Protein AF-I8I9Z6-F1 (afdb_monomer_lite)

Radius of gyration: 23.69 Å; chains: 1; bounding box: 74×44×79 Å

Foldseek 3Di:
DDDDDDDDDDDDDDPDPDDQQDFPDDPCLVVVLVCLQQVPDKDKDWPVVCVVNVLLNVLQWDWDDWDDDPQKIKTKIDGNLQDQDWDDDPDDCVPDPDRDDTDHRPNFPKMWMWMDRPTMIIIHIDDGHGPDDPLVSLVDQGNSLLVRLQVRVQVPHQLQSSLVVCVVVVSNRPDDSVSSVVSNVVSCVVPHHGDPVRPPDPDDPDPPDDD

Secondary structure (DSSP, 8-state):
---PPP-PPP-------PPPP-----TTHHHHHHHHHH--S-EEEEHHHHHHHHTTTTTTEEEEEEEE-SS-EEEEEEETT---S----SS-STT-SS--PPPPP-----EEEEEE-SSEEEEEE-SS--SS-GGGGTTS--HHHHHHHHHHHHTT--HHHHHHHHHHTTSSTT--HHHHHHHHHHHHHHHSPPPGGGS-PPS--------

Structure (mmCIF, N/CA/C/O backbone):
data_AF-I8I9Z6-F1
#
_entry.id   AF-I8I9Z6-F1
#
loop_
_atom_site.group_PDB
_atom_site.id
_atom_site.type_symbol
_atom_site.label_atom_id
_atom_site.label_alt_id
_atom_site.label_comp_id
_atom_site.label_asym_id
_atom_site.label_entity_id
_atom_site.label_seq_id
_atom_site.pdbx_PDB_ins_code
_atom_site.Cartn_x
_atom_site.Cartn_y
_atom_site.Cartn_z
_atom_site.occupancy
_atom_site.B_iso_or_equiv
_atom_site.auth_seq_id
_atom_site.auth_comp_id
_atom_site.auth_asym_id
_atom_site.auth_atom_id
_atom_site.pdbx_PDB_model_num
ATOM 1 N N . MET A 1 1 ? 24.201 -24.967 -58.712 1.00 41.34 1 MET A N 1
ATOM 2 C CA . MET A 1 1 ? 24.946 -24.359 -57.590 1.00 41.34 1 MET A CA 1
ATOM 3 C C . MET A 1 1 ? 23.924 -23.705 -56.676 1.00 41.34 1 MET A C 1
ATOM 5 O O . MET A 1 1 ? 23.368 -22.683 -57.047 1.00 41.34 1 MET A O 1
ATOM 9 N N . ALA A 1 2 ? 23.572 -24.373 -55.578 1.00 39.16 2 ALA A N 1
ATOM 10 C CA . ALA A 1 2 ? 22.605 -23.890 -54.597 1.00 39.16 2 ALA A CA 1
ATOM 11 C C . ALA A 1 2 ? 23.385 -23.380 -53.379 1.00 39.16 2 ALA A C 1
ATOM 13 O O . ALA A 1 2 ? 24.151 -24.140 -52.791 1.00 39.16 2 ALA A O 1
ATOM 14 N N . SER A 1 3 ? 23.238 -22.096 -53.057 1.00 41.19 3 SER A N 1
ATOM 15 C CA . SER A 1 3 ? 23.892 -21.458 -51.913 1.00 41.19 3 SER A CA 1
ATOM 16 C C . SER A 1 3 ? 22.995 -21.578 -50.685 1.00 41.19 3 SER A C 1
ATOM 18 O O . SER A 1 3 ? 21.912 -20.996 -50.641 1.00 41.19 3 SER A O 1
ATOM 20 N N . SER A 1 4 ? 23.446 -22.352 -49.701 1.00 43.16 4 SER A N 1
ATOM 21 C CA . SER A 1 4 ? 22.815 -22.486 -48.390 1.00 43.16 4 SER A CA 1
ATOM 22 C C . SER A 1 4 ? 23.045 -21.225 -47.558 1.00 43.16 4 SER A C 1
ATOM 24 O O . SER A 1 4 ? 24.180 -20.791 -47.381 1.00 43.16 4 SER A O 1
ATOM 26 N N . ALA A 1 5 ? 21.962 -20.646 -47.042 1.00 42.56 5 ALA A N 1
ATOM 27 C CA . ALA A 1 5 ? 22.001 -19.598 -46.033 1.00 42.56 5 ALA A CA 1
ATOM 28 C C . ALA A 1 5 ? 22.263 -20.234 -44.659 1.00 42.56 5 ALA A C 1
ATOM 30 O O . ALA A 1 5 ? 21.459 -21.033 -44.176 1.00 42.56 5 ALA A O 1
ATOM 31 N N . GLU A 1 6 ? 23.390 -19.892 -44.037 1.00 40.38 6 GLU A N 1
ATOM 32 C CA . GLU A 1 6 ? 23.704 -20.303 -42.670 1.00 40.38 6 GLU A CA 1
ATOM 33 C C . GLU A 1 6 ? 22.876 -19.486 -41.672 1.00 40.38 6 GLU A C 1
ATOM 35 O O . GLU A 1 6 ? 22.929 -18.258 -41.600 1.00 40.38 6 GLU A O 1
ATOM 40 N N . ASN A 1 7 ? 22.064 -20.217 -40.917 1.00 40.19 7 ASN A N 1
ATOM 41 C CA . ASN A 1 7 ? 21.174 -19.730 -39.881 1.00 40.19 7 ASN A CA 1
ATOM 42 C C . ASN A 1 7 ? 22.011 -19.405 -38.630 1.00 40.19 7 ASN A C 1
ATOM 44 O O . ASN A 1 7 ? 22.611 -20.298 -38.031 1.00 40.19 7 ASN A O 1
ATOM 48 N N . SER A 1 8 ? 22.083 -18.129 -38.245 1.00 40.31 8 SER A N 1
ATOM 49 C CA . SER A 1 8 ? 22.752 -17.705 -37.007 1.00 40.31 8 SER A CA 1
ATOM 50 C C . SER A 1 8 ? 21.978 -18.216 -35.779 1.00 40.31 8 SER A C 1
ATOM 52 O O . SER A 1 8 ? 20.763 -18.008 -35.715 1.00 40.31 8 SER A O 1
ATOM 54 N N . PRO A 1 9 ? 22.621 -18.841 -34.774 1.00 41.72 9 PRO A N 1
ATOM 55 C CA . PRO A 1 9 ? 21.921 -19.294 -33.576 1.00 41.72 9 PRO A CA 1
ATOM 56 C C . PRO A 1 9 ? 21.455 -18.108 -32.722 1.00 41.72 9 PRO A C 1
ATOM 58 O O . PRO A 1 9 ? 22.239 -17.224 -32.377 1.00 41.72 9 PRO A O 1
ATOM 61 N N . SER A 1 10 ? 20.173 -18.115 -32.345 1.00 46.44 10 SER A N 1
ATOM 62 C CA . SER A 1 10 ? 19.623 -17.260 -31.284 1.00 46.44 10 SER A CA 1
ATOM 63 C C . SER A 1 10 ? 20.396 -17.451 -29.971 1.00 46.44 10 SER A C 1
ATOM 65 O O . SER A 1 10 ? 20.666 -18.598 -29.602 1.00 46.44 10 SER A O 1
ATOM 67 N N . PRO A 1 11 ? 20.700 -16.383 -29.209 1.00 46.09 11 PRO A N 1
ATOM 68 C CA . PRO A 1 11 ? 21.268 -16.542 -27.880 1.00 46.09 11 PRO A CA 1
ATOM 69 C C . PRO A 1 11 ? 20.193 -17.117 -26.947 1.00 46.09 11 PRO A C 1
ATOM 71 O O . PRO A 1 11 ? 19.154 -16.499 -26.708 1.00 46.09 11 PRO A O 1
ATOM 74 N N . GLY A 1 12 ? 20.439 -18.333 -26.457 1.00 38.59 12 GLY A N 1
ATOM 75 C CA . GLY A 1 12 ? 19.653 -18.974 -25.405 1.00 38.59 12 GLY A CA 1
ATOM 76 C C . GLY A 1 12 ? 19.692 -18.191 -24.083 1.00 38.59 12 GLY A C 1
ATOM 77 O O . GLY A 1 12 ? 20.440 -17.220 -23.951 1.00 38.59 12 GLY A O 1
ATOM 78 N N . PRO A 1 13 ? 18.881 -18.587 -23.086 1.00 46.34 13 PRO A N 1
ATOM 79 C CA . PRO A 1 13 ? 18.774 -17.866 -21.826 1.00 46.34 13 PRO A CA 1
ATOM 80 C C . PRO A 1 13 ? 20.115 -17.914 -21.086 1.00 46.34 13 PRO A C 1
ATOM 82 O O . PRO A 1 13 ? 20.561 -18.977 -20.658 1.00 46.34 13 PRO A O 1
ATOM 85 N N . GLU A 1 14 ? 20.757 -16.756 -20.939 1.00 45.69 14 GLU A N 1
ATOM 86 C CA . GLU A 1 14 ? 21.970 -16.594 -20.142 1.00 45.69 14 GLU A CA 1
ATOM 87 C C . GLU A 1 14 ? 21.708 -17.045 -18.696 1.00 45.69 14 GLU A C 1
ATOM 89 O O . GLU A 1 14 ? 21.092 -16.345 -17.888 1.00 45.69 14 GLU A O 1
ATOM 94 N N . SER A 1 15 ? 22.199 -18.239 -18.369 1.00 48.34 15 SER A N 1
ATOM 95 C CA . SER A 1 15 ? 22.422 -18.691 -17.001 1.00 48.34 15 SER A CA 1
ATOM 96 C C . SER A 1 15 ? 23.609 -17.913 -16.431 1.00 48.34 15 SER A C 1
ATOM 98 O O . SER A 1 15 ? 24.759 -18.346 -16.484 1.00 48.34 15 SER A O 1
ATOM 100 N N . SER A 1 16 ? 23.351 -16.698 -15.951 1.00 53.00 16 SER A N 1
ATOM 101 C CA . SER A 1 16 ? 24.342 -15.914 -15.220 1.00 53.00 16 SER A CA 1
ATOM 102 C C . SER A 1 16 ? 24.403 -16.417 -13.775 1.00 53.00 16 SER A C 1
ATOM 104 O O . SER A 1 16 ? 23.447 -16.219 -13.023 1.00 53.00 16 SER A O 1
ATOM 106 N N . ASN A 1 17 ? 25.540 -16.997 -13.380 1.00 59.75 17 ASN A N 1
ATOM 107 C CA . ASN A 1 17 ? 25.950 -17.333 -12.003 1.00 59.75 17 ASN A CA 1
ATOM 108 C C . ASN A 1 17 ? 26.079 -16.092 -11.076 1.00 59.75 17 ASN A C 1
ATOM 110 O O . ASN A 1 17 ? 26.869 -16.083 -10.133 1.00 59.75 17 ASN A O 1
ATOM 114 N N . GLU A 1 18 ? 25.349 -15.006 -11.349 1.00 64.62 18 GLU A N 1
ATOM 115 C CA . GLU A 1 18 ? 25.364 -13.816 -10.504 1.00 64.62 18 GLU A CA 1
ATOM 116 C C . GLU A 1 18 ? 24.640 -14.096 -9.177 1.00 64.62 18 GLU A C 1
ATOM 118 O O . GLU A 1 18 ? 23.540 -14.661 -9.191 1.00 64.62 18 GLU A O 1
ATOM 123 N N . PRO A 1 19 ? 25.210 -13.677 -8.030 1.00 74.44 19 PRO A N 1
ATOM 124 C CA . PRO A 1 19 ? 24.575 -13.853 -6.732 1.00 74.44 19 PRO A CA 1
ATOM 125 C C . PRO A 1 19 ? 23.196 -13.189 -6.705 1.00 74.44 19 PRO A C 1
ATOM 127 O O . PRO A 1 19 ? 23.056 -12.002 -7.018 1.00 74.44 19 PRO A O 1
ATOM 130 N N . THR A 1 20 ? 22.173 -13.942 -6.300 1.00 80.81 20 THR A N 1
ATOM 131 C CA . THR A 1 20 ? 20.824 -13.402 -6.106 1.00 80.81 20 THR A CA 1
ATOM 132 C C . THR A 1 20 ? 20.870 -12.263 -5.081 1.00 80.81 20 THR A C 1
ATOM 134 O O . THR A 1 20 ? 21.435 -12.441 -3.998 1.00 80.81 20 THR A O 1
ATOM 137 N N . PRO A 1 21 ? 20.297 -11.082 -5.382 1.00 84.81 21 PRO A N 1
ATOM 138 C CA . PRO A 1 21 ? 20.301 -9.970 -4.444 1.00 84.81 21 PRO A CA 1
ATOM 139 C C . PRO A 1 21 ? 19.511 -10.334 -3.185 1.00 84.81 21 PRO A C 1
ATOM 141 O O . PRO A 1 21 ? 18.329 -10.656 -3.262 1.00 84.81 21 PRO A O 1
ATOM 144 N N . GLN A 1 22 ? 20.144 -10.240 -2.015 1.00 86.62 22 GLN A N 1
ATOM 145 C CA . GLN A 1 22 ? 19.464 -10.484 -0.746 1.00 86.62 22 GLN A CA 1
ATOM 146 C C . GLN A 1 22 ? 18.532 -9.311 -0.411 1.00 86.62 22 GLN A C 1
ATOM 148 O O . GLN A 1 22 ? 18.981 -8.192 -0.135 1.00 86.62 22 GLN A O 1
ATOM 153 N N . LEU A 1 23 ? 17.225 -9.573 -0.435 1.00 89.12 23 LEU A N 1
ATOM 154 C CA . LEU A 1 23 ? 16.189 -8.609 -0.078 1.00 89.12 23 LEU A CA 1
ATOM 155 C C . LEU A 1 23 ? 15.696 -8.879 1.345 1.00 89.12 23 LEU A C 1
ATOM 157 O O . LEU A 1 23 ? 15.215 -9.965 1.652 1.00 89.12 23 LEU A O 1
ATOM 161 N N . ASN A 1 24 ? 15.774 -7.871 2.211 1.00 91.12 24 ASN A N 1
ATOM 162 C CA . ASN A 1 24 ? 15.307 -7.972 3.594 1.00 91.12 24 ASN A CA 1
ATOM 163 C C . ASN A 1 24 ? 13.784 -7.785 3.660 1.00 91.12 24 ASN A C 1
ATOM 165 O O . ASN A 1 24 ? 13.294 -6.702 3.986 1.00 91.12 24 ASN A O 1
ATOM 169 N N . ILE A 1 25 ? 13.046 -8.835 3.305 1.00 90.25 25 ILE A N 1
ATOM 170 C CA . ILE A 1 25 ? 11.580 -8.864 3.312 1.00 90.25 25 ILE A CA 1
ATOM 171 C C . ILE A 1 25 ? 11.110 -9.579 4.588 1.00 90.25 25 ILE A C 1
ATOM 173 O O . ILE A 1 25 ? 11.556 -10.697 4.840 1.00 90.25 25 ILE A O 1
ATOM 177 N N . PRO A 1 26 ? 10.228 -8.974 5.406 1.00 90.50 26 PRO A N 1
ATOM 178 C CA . PRO A 1 26 ? 9.674 -9.648 6.575 1.00 90.50 26 PRO A CA 1
ATOM 179 C C . PRO A 1 26 ? 8.890 -10.905 6.163 1.00 90.50 26 PRO A C 1
ATOM 181 O O . PRO A 1 26 ? 8.085 -10.816 5.235 1.00 90.50 26 PRO A O 1
ATOM 184 N N . PRO A 1 27 ? 9.067 -12.051 6.843 1.00 87.62 27 PRO A N 1
ATOM 185 C CA . PRO A 1 27 ? 8.487 -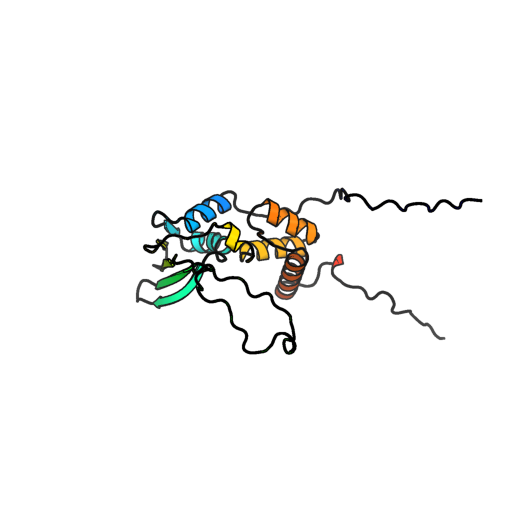13.328 6.414 1.00 87.62 27 PRO A CA 1
ATOM 186 C C . PRO A 1 27 ? 6.951 -13.311 6.386 1.00 87.62 27 PRO A C 1
ATOM 188 O O . PRO A 1 27 ? 6.340 -13.849 5.467 1.00 87.62 27 PRO A O 1
ATOM 191 N N . ASP A 1 28 ? 6.316 -12.612 7.329 1.00 89.88 28 ASP A N 1
ATOM 192 C CA . ASP A 1 28 ? 4.854 -12.571 7.459 1.00 89.88 28 ASP A CA 1
ATOM 193 C C . ASP A 1 28 ? 4.170 -11.519 6.579 1.00 89.88 28 ASP A C 1
ATOM 195 O O . ASP A 1 28 ? 2.955 -11.320 6.663 1.00 89.88 28 ASP A O 1
ATOM 199 N N . ILE A 1 29 ? 4.918 -10.806 5.732 1.00 90.75 29 ILE A N 1
ATOM 200 C CA . ILE A 1 29 ? 4.374 -9.613 5.083 1.00 90.75 29 ILE A CA 1
ATOM 201 C C . ILE A 1 29 ? 3.269 -9.924 4.074 1.00 90.75 29 ILE A C 1
ATOM 203 O O . ILE A 1 29 ? 2.325 -9.147 3.946 1.00 90.75 29 ILE A O 1
ATOM 207 N N . LEU A 1 30 ? 3.350 -11.065 3.385 1.00 91.25 30 LEU A N 1
ATOM 208 C CA . LEU A 1 30 ? 2.315 -11.497 2.443 1.00 91.25 30 LEU A CA 1
ATOM 209 C C . LEU A 1 30 ? 1.025 -11.878 3.176 1.00 91.25 30 LEU A C 1
ATOM 211 O O . LEU A 1 30 ? -0.063 -11.511 2.732 1.00 91.25 30 LEU A O 1
ATOM 215 N N . ARG A 1 31 ? 1.150 -12.531 4.339 1.00 92.12 31 ARG A N 1
ATOM 216 C CA . ARG A 1 31 ? 0.017 -12.862 5.212 1.00 92.12 31 ARG A CA 1
ATOM 217 C C . ARG A 1 31 ? -0.659 -11.593 5.723 1.00 92.12 31 ARG A C 1
ATOM 219 O O . ARG A 1 31 ? -1.857 -11.427 5.523 1.00 92.12 31 ARG A O 1
ATOM 226 N N . LEU A 1 32 ? 0.117 -10.664 6.285 1.00 91.25 32 LEU A N 1
ATOM 227 C CA . LEU A 1 32 ? -0.384 -9.362 6.747 1.00 91.25 32 LEU A CA 1
ATOM 228 C C . LEU A 1 32 ? -1.044 -8.568 5.617 1.00 91.25 32 LEU A C 1
ATOM 230 O O . LEU A 1 32 ? -2.033 -7.866 5.827 1.00 91.25 32 LEU A O 1
ATOM 234 N N . ARG A 1 33 ? -0.508 -8.683 4.401 1.00 92.56 33 ARG A N 1
ATOM 235 C CA . ARG A 1 33 ? -1.051 -8.030 3.215 1.00 92.56 33 ARG A CA 1
ATOM 236 C C . ARG A 1 33 ? -2.419 -8.582 2.825 1.00 92.56 33 ARG A C 1
ATOM 238 O O . ARG A 1 33 ? -3.310 -7.782 2.546 1.00 92.56 33 ARG A O 1
ATOM 245 N N . ALA A 1 34 ? -2.605 -9.900 2.858 1.00 93.00 34 ALA A N 1
ATOM 246 C CA . ALA A 1 34 ? -3.914 -10.523 2.667 1.00 93.00 34 ALA A CA 1
ATOM 247 C C . ALA A 1 34 ? -4.889 -10.157 3.803 1.00 93.00 34 ALA A C 1
ATOM 249 O O . ALA A 1 34 ? -6.032 -9.786 3.543 1.00 93.00 34 ALA A O 1
ATOM 250 N N . GLU A 1 35 ? -4.411 -10.167 5.049 1.00 93.50 35 GLU A N 1
ATOM 251 C CA . GLU A 1 35 ? -5.202 -9.855 6.244 1.00 93.50 35 GLU A CA 1
ATOM 252 C C . GLU A 1 35 ? -5.726 -8.409 6.233 1.00 93.50 35 GLU A C 1
ATOM 254 O O . GLU A 1 35 ? -6.908 -8.179 6.464 1.00 93.50 35 GLU A O 1
ATOM 259 N N . ILE A 1 36 ? -4.892 -7.427 5.872 1.00 93.50 36 ILE A N 1
ATOM 260 C CA . ILE A 1 36 ? -5.292 -6.010 5.762 1.00 93.50 36 ILE A CA 1
ATOM 261 C C . ILE A 1 36 ? -6.111 -5.724 4.494 1.00 93.50 36 ILE A C 1
ATOM 263 O O . ILE A 1 36 ? -6.881 -4.754 4.446 1.00 93.50 36 ILE A O 1
ATOM 267 N N . PHE A 1 37 ? -5.962 -6.542 3.451 1.00 95.62 37 PHE A N 1
ATOM 268 C CA . PHE A 1 37 ? -6.827 -6.461 2.280 1.00 95.62 37 PHE A CA 1
ATOM 269 C C . PHE A 1 37 ? -8.247 -6.920 2.625 1.00 95.62 37 PHE A C 1
ATOM 271 O O . PHE A 1 37 ? -9.190 -6.162 2.405 1.00 95.62 37 PHE A O 1
ATOM 278 N N . ALA A 1 38 ? -8.398 -8.102 3.229 1.00 94.25 38 ALA A N 1
ATOM 279 C CA . ALA A 1 38 ? -9.695 -8.624 3.654 1.00 94.25 38 ALA A CA 1
ATOM 280 C C . ALA A 1 38 ? -10.298 -7.788 4.796 1.00 94.25 38 ALA A C 1
ATOM 282 O O . ALA A 1 38 ? -11.439 -7.339 4.689 1.00 94.25 38 ALA A O 1
ATOM 283 N N . LEU A 1 39 ? -9.513 -7.537 5.847 1.00 94.06 39 LEU A N 1
ATOM 284 C CA . LEU A 1 39 ? -9.838 -6.776 7.057 1.00 94.06 39 LEU A CA 1
ATOM 285 C C . LEU A 1 39 ? -11.230 -7.113 7.616 1.00 94.06 39 LEU A C 1
ATOM 287 O O . LEU A 1 39 ? -12.114 -6.257 7.710 1.00 94.06 39 LEU A O 1
ATOM 291 N N . GLU A 1 40 ? -11.430 -8.390 7.939 1.00 91.75 40 GLU A N 1
ATOM 292 C CA . GLU A 1 40 ? -12.686 -8.912 8.496 1.00 91.75 40 GLU A CA 1
ATOM 293 C C . GLU A 1 40 ? -12.932 -8.423 9.927 1.00 91.75 40 GLU A C 1
ATOM 295 O O . GLU A 1 40 ? -14.071 -8.132 10.295 1.00 91.75 40 GLU A O 1
ATOM 300 N N . SER A 1 41 ? -11.860 -8.261 10.705 1.00 92.75 41 SER A N 1
ATOM 301 C CA . SER A 1 41 ? -11.879 -7.739 12.068 1.00 92.75 41 SER A CA 1
ATOM 302 C C . SER A 1 41 ? -10.983 -6.498 12.208 1.00 92.75 41 SER A C 1
ATOM 304 O O . SER A 1 41 ? -10.057 -6.292 11.417 1.00 92.75 41 SER A O 1
ATOM 306 N N . PRO A 1 42 ? -11.256 -5.612 13.186 1.00 95.12 42 PRO A N 1
ATOM 307 C CA . PRO A 1 42 ? -10.370 -4.495 13.480 1.00 95.12 42 PRO A CA 1
ATOM 308 C C . PRO A 1 42 ? -9.005 -4.979 13.976 1.00 95.12 42 PRO A C 1
ATOM 310 O O . PRO A 1 42 ? -8.930 -5.815 14.872 1.00 95.12 42 PRO A O 1
ATOM 313 N N . ILE A 1 43 ? -7.938 -4.384 13.449 1.00 94.56 43 ILE A N 1
ATOM 314 C CA . ILE A 1 43 ? -6.558 -4.683 13.847 1.00 94.56 43 ILE A CA 1
ATOM 315 C C . ILE A 1 43 ? -6.025 -3.494 14.639 1.00 94.56 43 ILE A C 1
ATOM 317 O O . ILE A 1 43 ? -6.108 -2.360 14.165 1.00 94.56 43 ILE A O 1
ATOM 321 N N . THR A 1 44 ? -5.461 -3.745 15.819 1.00 95.31 44 THR A N 1
ATOM 322 C CA . THR A 1 44 ? -4.772 -2.726 16.621 1.00 95.31 44 THR A CA 1
ATOM 323 C C . THR A 1 44 ? -3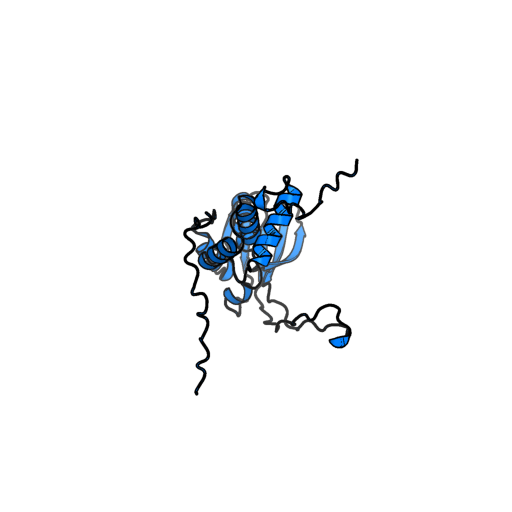.318 -3.126 16.798 1.00 95.31 44 THR A C 1
ATOM 325 O O . THR A 1 44 ? -3.032 -4.203 17.306 1.00 95.31 44 THR A O 1
ATOM 328 N N . VAL A 1 45 ? -2.414 -2.244 16.387 1.00 93.44 45 VAL A N 1
ATOM 329 C CA . VAL A 1 45 ? -0.959 -2.437 16.463 1.00 93.44 45 VAL A CA 1
ATOM 330 C C . VAL A 1 45 ? -0.299 -1.188 17.027 1.00 93.44 45 VAL A C 1
ATOM 332 O O . VAL A 1 45 ? -0.906 -0.116 17.046 1.00 93.44 45 VAL A O 1
ATOM 335 N N . SER A 1 46 ? 0.949 -1.293 17.478 1.00 94.69 46 SER A N 1
ATOM 336 C CA . SER A 1 46 ? 1.715 -0.105 17.879 1.00 94.69 46 SER A CA 1
ATOM 337 C C . SER A 1 46 ? 1.981 0.821 16.682 1.00 94.69 46 SER A C 1
ATOM 339 O O . SER A 1 46 ? 2.023 0.380 15.531 1.00 94.69 46 SER A O 1
ATOM 341 N N . VAL A 1 47 ? 2.212 2.113 16.930 1.00 90.31 47 VAL A N 1
ATOM 342 C CA . VAL A 1 47 ? 2.570 3.075 15.867 1.00 90.31 47 VAL A CA 1
ATOM 343 C C . VAL A 1 47 ? 3.846 2.658 15.126 1.00 90.31 47 VAL A C 1
ATOM 345 O O . VAL A 1 47 ? 3.923 2.784 13.902 1.00 90.31 47 VAL A O 1
ATOM 348 N N . THR A 1 48 ? 4.842 2.133 15.841 1.00 90.06 48 THR A N 1
ATOM 349 C CA . THR A 1 48 ? 6.108 1.677 15.247 1.00 90.06 48 THR A CA 1
ATOM 350 C C . THR A 1 48 ? 5.889 0.501 14.302 1.00 90.06 48 THR A C 1
ATOM 352 O O . THR A 1 48 ? 6.349 0.524 13.160 1.00 90.06 48 THR A O 1
ATOM 355 N N . GLU A 1 49 ? 5.150 -0.509 14.755 1.00 90.56 49 GLU A N 1
ATOM 356 C CA . GLU A 1 49 ? 4.810 -1.680 13.949 1.00 90.56 49 GLU A CA 1
ATOM 357 C C . GLU A 1 49 ? 3.973 -1.294 12.729 1.00 90.56 49 GLU A C 1
ATOM 359 O O . GLU A 1 49 ? 4.291 -1.701 11.610 1.00 90.56 49 GLU A O 1
ATOM 364 N N . PHE A 1 50 ? 2.982 -0.417 12.918 1.00 90.88 50 PHE A N 1
ATOM 365 C CA . PHE A 1 50 ? 2.183 0.121 11.825 1.00 90.88 50 PHE A CA 1
ATOM 366 C C . PHE A 1 50 ? 3.057 0.780 10.760 1.00 90.88 50 PHE A C 1
ATOM 368 O O . PHE A 1 50 ? 2.950 0.431 9.591 1.00 90.88 50 PHE A O 1
ATOM 375 N N . ASN A 1 51 ? 3.950 1.699 11.134 1.00 89.44 51 ASN A N 1
ATOM 376 C CA . ASN A 1 51 ? 4.804 2.395 10.167 1.00 89.44 51 ASN A CA 1
ATOM 377 C C . ASN A 1 51 ? 5.737 1.429 9.416 1.00 89.44 51 ASN A C 1
ATOM 379 O O . ASN A 1 51 ? 5.969 1.596 8.215 1.00 89.44 51 ASN A O 1
ATOM 383 N N . ASN A 1 52 ? 6.227 0.391 10.100 1.00 89.44 52 ASN A N 1
ATOM 384 C CA . ASN A 1 52 ? 7.081 -0.634 9.504 1.00 89.44 52 ASN A CA 1
ATOM 385 C C . ASN A 1 52 ? 6.326 -1.549 8.530 1.00 89.44 52 ASN A C 1
ATOM 387 O O . ASN A 1 52 ? 6.882 -1.909 7.490 1.00 89.44 52 ASN A O 1
ATOM 391 N N . ALA A 1 53 ? 5.078 -1.905 8.837 1.00 90.56 53 ALA A N 1
ATOM 392 C CA . ALA A 1 53 ? 4.245 -2.755 7.991 1.00 90.56 53 ALA A CA 1
ATOM 393 C C . ALA A 1 53 ? 3.585 -1.969 6.845 1.00 90.56 53 ALA A C 1
ATOM 395 O O . ALA A 1 53 ? 3.545 -2.432 5.705 1.00 90.56 53 ALA A O 1
ATOM 396 N N . TRP A 1 54 ? 3.116 -0.746 7.107 1.00 92.06 54 TRP A N 1
ATOM 397 C CA . TRP A 1 54 ? 2.304 0.045 6.178 1.00 92.06 54 TRP A CA 1
ATOM 398 C C . TRP A 1 54 ? 3.015 0.344 4.858 1.00 92.06 54 TRP A C 1
ATOM 400 O O . TRP A 1 54 ? 2.381 0.356 3.804 1.00 92.06 54 TRP A O 1
ATOM 410 N N . LYS A 1 55 ? 4.344 0.499 4.867 1.00 92.88 55 LYS A N 1
ATOM 411 C CA . LYS A 1 55 ? 5.138 0.691 3.640 1.00 92.88 55 LYS A CA 1
ATOM 412 C C . LYS A 1 55 ? 5.056 -0.471 2.643 1.00 92.88 55 LYS A C 1
ATOM 414 O O . LYS A 1 55 ? 5.406 -0.277 1.482 1.00 92.88 55 LYS A O 1
ATOM 419 N N . TYR A 1 56 ? 4.604 -1.651 3.064 1.00 93.06 56 TYR A N 1
ATOM 420 C CA . TYR A 1 56 ? 4.348 -2.805 2.196 1.00 93.06 56 TYR A CA 1
ATOM 421 C C . TYR A 1 56 ? 2.887 -2.895 1.728 1.00 93.06 56 TYR A C 1
ATOM 423 O O . TYR A 1 56 ? 2.547 -3.786 0.953 1.00 93.06 56 TYR A O 1
ATOM 431 N N . LEU A 1 57 ? 2.014 -2.003 2.201 1.00 91.88 57 LEU A N 1
ATOM 432 C CA . LEU A 1 57 ? 0.553 -2.063 2.048 1.00 91.88 57 LEU A CA 1
ATOM 433 C C . LEU A 1 57 ? -0.033 -0.779 1.451 1.00 91.88 57 LEU A C 1
ATOM 435 O O . LEU A 1 57 ? -1.172 -0.755 0.989 1.00 91.88 57 LEU A O 1
ATOM 439 N N . ASP A 1 58 ? 0.755 0.290 1.425 1.00 92.12 58 ASP A N 1
ATOM 440 C CA . ASP A 1 58 ? 0.388 1.635 0.984 1.00 92.12 58 ASP A CA 1
ATOM 441 C C . ASP A 1 58 ? -0.074 1.737 -0.481 1.00 92.12 58 ASP A C 1
ATOM 443 O O . ASP A 1 58 ? -0.648 2.749 -0.892 1.00 92.12 58 ASP A O 1
ATOM 447 N N . ASN A 1 59 ? 0.141 0.700 -1.293 1.00 94.81 59 ASN A N 1
ATOM 448 C CA . ASN A 1 59 ? -0.415 0.629 -2.638 1.00 94.81 59 ASN A CA 1
ATOM 449 C C . ASN A 1 59 ? -1.910 0.261 -2.658 1.00 94.81 59 ASN A C 1
ATOM 451 O O . ASN A 1 59 ? -2.579 0.614 -3.631 1.00 94.81 59 ASN A O 1
ATOM 455 N N . ILE A 1 60 ? -2.425 -0.384 -1.603 1.00 95.44 60 ILE A N 1
ATOM 456 C CA . ILE A 1 60 ? -3.820 -0.835 -1.486 1.00 95.44 60 ILE A CA 1
ATOM 457 C C . ILE A 1 60 ? -4.755 0.346 -1.237 1.00 95.44 60 ILE A C 1
ATOM 459 O O . ILE A 1 60 ? -5.815 0.435 -1.853 1.00 95.44 60 ILE A O 1
ATOM 463 N N . TYR A 1 61 ? -4.358 1.272 -0.365 1.00 95.12 61 TYR A N 1
ATOM 464 C CA . TYR A 1 61 ? -5.234 2.321 0.148 1.00 95.12 61 TYR A CA 1
ATOM 465 C C . TYR A 1 61 ? -4.686 3.723 -0.136 1.00 95.12 61 TYR A C 1
ATOM 467 O O . TYR A 1 61 ? -3.500 3.999 0.022 1.00 95.12 61 TYR A O 1
ATOM 475 N N . VAL A 1 62 ? -5.566 4.646 -0.525 1.00 94.50 62 VAL A N 1
ATOM 476 C CA . VAL A 1 62 ? -5.251 6.064 -0.748 1.00 94.50 62 VAL A CA 1
ATOM 477 C C . VAL A 1 62 ? -5.913 6.902 0.329 1.00 94.50 62 VAL A C 1
ATOM 479 O O . VAL A 1 62 ? -7.101 6.741 0.610 1.00 94.50 62 VAL A O 1
ATOM 482 N N . ARG A 1 63 ? -5.144 7.816 0.925 1.00 94.56 63 ARG A N 1
ATOM 483 C CA . ARG A 1 63 ? -5.655 8.764 1.916 1.00 94.56 63 ARG A CA 1
ATOM 484 C C . ARG A 1 63 ? -6.686 9.684 1.264 1.00 94.56 63 ARG A C 1
ATOM 486 O O . ARG A 1 63 ? -6.390 10.301 0.246 1.00 94.56 63 ARG A O 1
ATOM 493 N N . ASN A 1 64 ? -7.860 9.790 1.879 1.00 94.56 64 ASN A N 1
ATOM 494 C CA . ASN A 1 64 ? -8.916 10.698 1.442 1.00 94.56 64 ASN A CA 1
ATOM 495 C C . ASN A 1 64 ? -8.963 11.959 2.318 1.00 94.56 64 ASN A C 1
ATOM 497 O O . ASN A 1 64 ? -8.734 13.063 1.843 1.00 94.56 64 ASN A O 1
ATOM 501 N N . GLN A 1 65 ? -9.208 11.789 3.617 1.00 94.31 65 GLN A N 1
ATOM 502 C CA . GLN A 1 65 ? -9.345 12.900 4.563 1.00 94.31 65 GLN A CA 1
ATOM 503 C C . GLN A 1 65 ? -8.852 12.493 5.952 1.00 94.31 65 GLN A C 1
ATOM 505 O O . GLN A 1 65 ? -8.847 11.308 6.292 1.00 94.31 65 GLN A O 1
ATOM 510 N N . ALA A 1 66 ? -8.476 13.473 6.767 1.00 94.69 66 ALA A N 1
ATOM 511 C CA . ALA A 1 66 ? -8.098 13.276 8.160 1.00 94.69 66 ALA A CA 1
ATOM 512 C C . ALA A 1 66 ? -8.932 14.184 9.069 1.00 94.69 66 ALA A C 1
ATOM 514 O O . ALA A 1 66 ? -9.279 15.303 8.699 1.00 94.69 66 ALA A O 1
ATOM 515 N N . ARG A 1 67 ? -9.265 13.683 10.258 1.00 94.62 67 ARG A N 1
ATOM 516 C CA . ARG A 1 67 ? -9.914 14.427 11.336 1.00 94.62 67 ARG A CA 1
ATOM 517 C C . ARG A 1 67 ? -9.005 14.400 12.552 1.00 94.62 67 ARG A C 1
ATOM 519 O O . ARG A 1 67 ? -8.682 13.323 13.056 1.00 94.62 67 ARG A O 1
ATOM 526 N N . TYR A 1 68 ? -8.623 15.582 13.006 1.00 93.81 68 TYR A N 1
ATOM 527 C CA . TYR A 1 68 ? -7.737 15.771 14.144 1.00 93.81 68 TYR A CA 1
ATOM 528 C C . TYR A 1 68 ? -8.587 16.108 15.365 1.00 93.81 68 TYR A C 1
ATOM 530 O O . TYR A 1 68 ? -9.198 17.170 15.431 1.00 93.81 68 TYR A O 1
ATOM 538 N N . GLY A 1 69 ? -8.685 15.163 16.293 1.00 90.62 69 GLY A N 1
ATOM 539 C CA . GLY A 1 69 ? -9.223 15.403 17.625 1.00 90.62 69 GLY A CA 1
ATOM 540 C C . GLY A 1 69 ? -8.091 15.649 18.619 1.00 90.62 69 GLY A C 1
ATOM 541 O O . GLY A 1 69 ? -6.935 15.335 18.349 1.00 90.62 69 GLY A O 1
ATOM 542 N N . GLN A 1 70 ? -8.436 16.148 19.804 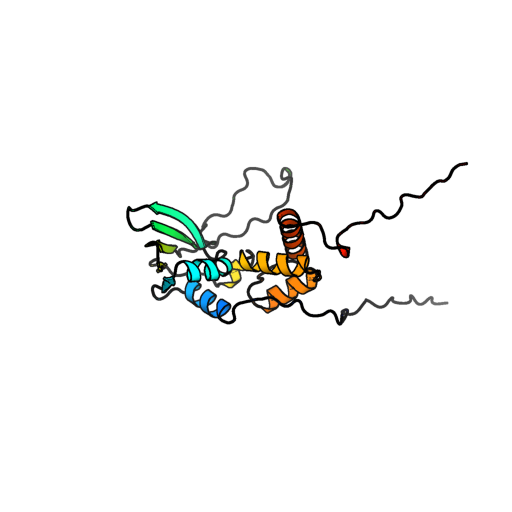1.00 88.06 70 GLN A N 1
ATOM 543 C CA . GLN A 1 70 ? -7.461 16.518 20.837 1.00 88.06 70 GLN A CA 1
ATOM 544 C C . GLN A 1 70 ? -6.574 15.347 21.300 1.00 88.06 70 GLN A C 1
ATOM 546 O O . GLN A 1 70 ? -5.401 15.542 21.587 1.00 88.06 70 GLN A O 1
ATOM 551 N N . LYS A 1 71 ? -7.128 14.127 21.364 1.00 89.69 71 LYS A N 1
ATOM 552 C CA . LYS A 1 71 ? -6.406 12.907 21.782 1.00 89.69 71 LYS A CA 1
ATOM 553 C C . LYS A 1 71 ? -6.235 11.876 20.670 1.00 89.69 71 LYS A C 1
ATOM 555 O O . LYS A 1 71 ? -5.470 10.935 20.826 1.00 89.69 71 LYS A O 1
ATOM 560 N N . LYS A 1 72 ? -7.007 11.990 19.587 1.00 93.44 72 LYS A N 1
ATOM 561 C CA . LYS A 1 72 ? -7.062 10.968 18.539 1.00 93.44 72 LYS A CA 1
ATOM 562 C C . LYS A 1 72 ? -7.107 11.595 17.161 1.00 93.44 72 LYS A C 1
ATOM 564 O O . LYS A 1 72 ? -7.880 12.519 16.923 1.00 93.44 72 LYS A O 1
ATOM 569 N N . THR A 1 73 ? -6.346 11.029 16.233 1.00 94.75 73 THR A N 1
ATOM 570 C CA . THR A 1 73 ? -6.393 11.402 14.815 1.00 94.75 73 THR A CA 1
ATOM 571 C C . THR A 1 73 ? -7.024 10.272 14.021 1.00 94.75 73 THR A C 1
ATOM 573 O O . THR A 1 73 ? -6.511 9.160 14.010 1.00 94.75 73 THR A O 1
ATOM 576 N N . THR A 1 74 ? -8.134 10.542 13.338 1.00 96.38 74 THR A N 1
ATOM 577 C CA . THR A 1 74 ? -8.791 9.562 12.463 1.00 96.38 74 THR A CA 1
ATOM 578 C C . THR A 1 74 ? -8.495 9.892 11.012 1.00 96.38 74 THR A C 1
ATOM 580 O O . THR A 1 74 ? -8.878 10.953 10.527 1.00 96.38 74 THR A O 1
ATOM 583 N N . THR A 1 75 ? -7.863 8.972 10.294 1.00 96.75 75 THR A N 1
ATOM 584 C CA . THR A 1 75 ? -7.597 9.110 8.861 1.00 96.75 75 THR A CA 1
ATOM 585 C C . THR A 1 75 ? -8.449 8.124 8.078 1.00 96.75 75 THR A C 1
ATOM 587 O O . THR A 1 75 ? -8.449 6.928 8.358 1.00 96.75 75 THR A O 1
ATOM 590 N N . TYR A 1 76 ? -9.171 8.625 7.085 1.00 96.62 76 TYR A N 1
ATOM 591 C CA . TYR A 1 76 ? -9.999 7.827 6.193 1.00 96.62 76 TYR A CA 1
ATOM 592 C C . TYR A 1 76 ? -9.226 7.516 4.919 1.00 96.62 76 TYR A C 1
ATOM 594 O O . TYR A 1 76 ? -8.640 8.412 4.300 1.00 96.62 76 TYR A O 1
ATOM 602 N N . TYR A 1 77 ? -9.284 6.257 4.507 1.00 96.94 77 TYR A N 1
ATOM 603 C CA . TYR A 1 77 ? -8.685 5.787 3.275 1.00 96.94 77 TYR A CA 1
ATOM 604 C C . TYR A 1 77 ? -9.715 5.068 2.415 1.00 96.94 77 TYR A C 1
ATOM 606 O O . TYR A 1 77 ? -10.635 4.417 2.913 1.00 96.94 77 TYR A O 1
ATOM 614 N N . TRP A 1 78 ? -9.535 5.180 1.109 1.00 96.88 78 TRP A N 1
ATOM 615 C CA . TRP A 1 78 ? -10.309 4.461 0.104 1.00 96.88 78 TRP A CA 1
ATOM 616 C C . TRP A 1 78 ? -9.404 3.454 -0.593 1.00 96.88 78 TRP A C 1
ATOM 618 O O . TRP A 1 78 ? -8.199 3.696 -0.709 1.00 96.88 78 TRP A O 1
ATOM 628 N N . CYS A 1 79 ? -9.957 2.337 -1.067 1.00 96.50 79 CYS A N 1
ATOM 629 C CA . CYS A 1 79 ? -9.206 1.434 -1.935 1.00 96.50 79 CYS A CA 1
ATOM 630 C C . CYS A 1 79 ? -8.627 2.211 -3.127 1.00 96.50 79 CYS A C 1
ATOM 632 O O . CYS A 1 79 ? -9.275 3.093 -3.677 1.00 96.50 79 CYS A O 1
ATOM 634 N N . ARG A 1 80 ? -7.411 1.897 -3.571 1.00 94.81 80 ARG A N 1
ATOM 635 C CA . ARG A 1 80 ? -6.743 2.555 -4.704 1.00 94.81 80 ARG A CA 1
ATOM 636 C C . ARG A 1 80 ? -7.578 2.540 -5.985 1.00 94.81 80 ARG A C 1
ATOM 638 O O . ARG A 1 80 ? -7.439 3.456 -6.797 1.00 94.81 80 ARG A O 1
ATOM 645 N N . LEU A 1 81 ? -8.423 1.524 -6.148 1.00 94.88 81 LEU A N 1
ATOM 646 C CA . LEU A 1 81 ? -9.280 1.305 -7.311 1.00 94.88 81 LEU A CA 1
ATOM 647 C C . LEU A 1 81 ? -10.704 1.860 -7.115 1.00 94.88 81 LEU A C 1
ATOM 649 O O . LEU A 1 81 ? -11.616 1.462 -7.828 1.00 94.88 81 LEU A O 1
ATOM 653 N N . TRP A 1 82 ? -10.894 2.808 -6.186 1.00 94.38 82 TRP A N 1
ATOM 654 C CA . TRP A 1 82 ? -12.199 3.403 -5.856 1.00 94.38 82 TRP A CA 1
ATOM 655 C C . TRP A 1 82 ? -12.871 4.191 -6.985 1.00 94.38 82 TRP A C 1
ATOM 657 O O . TRP A 1 82 ? -14.078 4.418 -6.949 1.00 94.38 82 TRP A O 1
ATOM 667 N N . ARG A 1 83 ? -12.104 4.682 -7.966 1.00 90.19 83 ARG A N 1
ATOM 668 C CA . ARG A 1 83 ? -12.653 5.540 -9.023 1.00 90.19 83 ARG A CA 1
ATOM 669 C C . ARG A 1 83 ? -13.585 4.730 -9.915 1.00 90.19 83 ARG A C 1
ATOM 671 O O . ARG A 1 83 ? -13.172 3.708 -10.448 1.00 90.19 83 ARG A O 1
ATOM 678 N N . THR A 1 84 ? -14.804 5.232 -10.089 1.00 86.31 84 THR A N 1
ATOM 679 C CA . THR A 1 84 ? -15.850 4.652 -10.947 1.00 86.31 84 THR A CA 1
ATOM 680 C C . THR A 1 84 ? -15.777 5.146 -12.385 1.00 86.31 84 THR A C 1
ATOM 682 O O . THR A 1 84 ? -16.225 4.464 -13.296 1.00 86.31 84 THR A O 1
ATOM 685 N N . LYS A 1 85 ? -15.199 6.331 -12.600 1.00 84.31 85 LYS A N 1
ATOM 686 C CA . LYS A 1 85 ? -15.019 6.918 -13.927 1.00 84.31 85 LYS A CA 1
ATOM 687 C C . LYS A 1 85 ? -13.568 6.813 -14.365 1.00 84.31 85 LYS A C 1
ATOM 689 O O . LYS A 1 85 ? -12.649 7.054 -13.571 1.00 84.31 85 LYS A O 1
ATOM 694 N N . ALA A 1 86 ? -13.388 6.471 -15.637 1.00 78.69 86 ALA A N 1
ATOM 695 C CA . ALA A 1 86 ? -12.100 6.545 -16.293 1.00 78.69 86 ALA A CA 1
ATOM 696 C C . ALA A 1 86 ? -11.615 7.998 -16.276 1.00 78.69 86 ALA A C 1
ATOM 698 O O . ALA A 1 86 ? -12.399 8.943 -16.171 1.00 78.69 86 ALA A O 1
ATOM 699 N N . TYR A 1 87 ? -10.302 8.184 -16.343 1.00 78.25 87 TYR A N 1
ATOM 700 C CA . TYR A 1 87 ? -9.773 9.523 -16.542 1.00 78.25 87 TYR A CA 1
ATOM 701 C C . TYR A 1 87 ? -10.092 9.967 -17.967 1.00 78.25 87 TYR A C 1
ATOM 703 O O . TYR A 1 87 ? -9.601 9.352 -18.910 1.00 78.25 87 TYR A O 1
ATOM 711 N N . GLU A 1 88 ? -10.868 11.037 -18.097 1.00 78.12 88 GLU A N 1
ATOM 712 C CA . GLU A 1 88 ? -11.110 11.703 -19.370 1.00 78.12 88 GLU A CA 1
ATOM 713 C C . GLU A 1 88 ? -10.058 12.806 -19.568 1.00 78.12 88 GLU A C 1
ATOM 715 O O . GLU A 1 88 ? -10.025 13.791 -18.822 1.00 78.12 88 GLU A O 1
ATOM 720 N N . PRO A 1 89 ? -9.124 12.625 -20.509 1.00 75.38 89 PRO A N 1
ATOM 721 C CA . PRO A 1 89 ? -8.133 13.636 -20.838 1.00 75.38 89 PRO A CA 1
ATOM 722 C C . PRO A 1 89 ? -8.789 14.846 -21.509 1.00 75.38 89 PRO A C 1
ATOM 724 O O . PRO A 1 89 ? -9.601 14.703 -22.414 1.00 75.38 89 PRO A O 1
ATOM 727 N N . SER A 1 90 ? -8.366 16.048 -21.120 1.00 80.31 90 SER A N 1
ATOM 728 C CA . SER A 1 90 ? -8.893 17.308 -21.666 1.00 80.31 90 SER A CA 1
ATOM 729 C C . SER A 1 90 ? -8.419 17.633 -23.087 1.00 80.31 90 SER A C 1
ATOM 731 O O . SER A 1 90 ? -8.867 18.614 -23.668 1.00 80.31 90 SER A O 1
ATOM 733 N N . VAL A 1 91 ? -7.472 16.859 -23.626 1.00 82.00 91 VAL A N 1
ATOM 734 C CA . VAL A 1 91 ? -6.874 17.059 -24.953 1.00 82.00 91 VAL A CA 1
ATOM 735 C C . VAL A 1 91 ? -6.913 15.764 -25.755 1.00 82.00 91 VAL A C 1
ATOM 737 O O . VAL A 1 91 ? -6.765 14.673 -25.185 1.00 82.00 91 VAL A O 1
ATOM 740 N N . SER A 1 92 ? -7.062 15.905 -27.073 1.00 78.62 92 SER A N 1
ATOM 741 C CA . SER A 1 92 ? -7.018 14.805 -28.046 1.00 78.62 92 SER A CA 1
ATOM 742 C C . SER A 1 92 ? -5.706 14.013 -27.961 1.00 78.62 92 SER A C 1
ATOM 744 O O . SER A 1 92 ? -4.697 14.509 -27.447 1.00 78.62 92 SER A O 1
ATOM 746 N N . ASP A 1 93 ? -5.715 12.759 -28.415 1.00 75.88 93 ASP A N 1
ATOM 747 C CA . ASP A 1 93 ? -4.551 11.870 -28.320 1.00 75.88 93 ASP A CA 1
ATOM 748 C C . ASP A 1 93 ? -3.355 12.391 -29.136 1.00 75.88 93 ASP A C 1
ATOM 750 O O . ASP A 1 93 ? -2.206 12.237 -28.710 1.00 75.88 93 ASP A O 1
ATOM 754 N N . GLU A 1 94 ? -3.620 13.074 -30.251 1.00 78.62 94 GLU A N 1
ATOM 755 C CA . GLU A 1 94 ? -2.633 13.665 -31.162 1.00 78.62 94 GLU A CA 1
ATOM 756 C C . GLU A 1 94 ? -1.867 14.818 -30.505 1.00 78.62 94 GLU A C 1
ATOM 758 O O . GLU A 1 94 ? -0.678 15.017 -30.753 1.00 78.62 94 GLU A O 1
ATOM 763 N N . GLN A 1 95 ? -2.529 15.561 -29.617 1.00 80.75 95 GLN A N 1
ATOM 764 C CA . GLN A 1 95 ? -1.952 16.714 -28.925 1.00 80.75 95 GLN A CA 1
ATOM 765 C C . GLN A 1 95 ? -1.165 16.321 -27.665 1.00 80.75 95 GLN A C 1
ATOM 767 O O . GLN A 1 95 ? -0.530 17.167 -27.022 1.00 80.75 95 GLN A O 1
ATOM 772 N N . ARG A 1 96 ? -1.178 15.041 -27.266 1.00 76.44 96 ARG A N 1
ATOM 773 C CA . ARG A 1 96 ? -0.474 14.602 -26.057 1.00 76.44 96 ARG A CA 1
ATOM 774 C C . ARG A 1 96 ? 1.008 14.386 -26.315 1.00 76.44 96 ARG A C 1
ATOM 776 O O . ARG A 1 96 ? 1.416 13.481 -27.031 1.00 76.44 96 ARG A O 1
ATOM 783 N N . LYS A 1 97 ? 1.833 15.085 -25.527 1.00 79.69 97 LYS A N 1
ATOM 784 C CA . LYS A 1 97 ? 3.290 14.854 -25.447 1.00 79.69 97 LYS A CA 1
ATOM 785 C C . LYS A 1 97 ? 3.669 13.411 -25.078 1.00 79.69 97 LYS A C 1
ATOM 787 O O . LYS A 1 97 ? 4.793 12.992 -25.326 1.00 79.69 97 LYS A O 1
ATOM 792 N N . ARG A 1 98 ? 2.774 12.664 -24.419 1.00 76.44 98 ARG A N 1
ATOM 793 C CA . ARG A 1 98 ? 2.963 11.252 -24.055 1.00 76.44 98 ARG A CA 1
ATOM 794 C C . ARG A 1 98 ? 1.650 10.492 -24.210 1.00 76.44 98 ARG A C 1
ATOM 796 O O . ARG A 1 98 ? 0.669 10.833 -23.549 1.00 76.44 98 ARG A O 1
ATOM 803 N N . LYS A 1 99 ? 1.665 9.418 -25.004 1.00 75.12 99 LYS A N 1
ATOM 804 C CA . LYS A 1 99 ? 0.566 8.448 -25.057 1.00 75.12 99 LYS A CA 1
ATOM 805 C C . LYS A 1 99 ? 0.528 7.690 -23.732 1.00 75.12 99 LYS A C 1
ATOM 807 O O . LYS A 1 99 ? 1.483 7.006 -23.368 1.00 75.12 99 LYS A O 1
ATOM 812 N N . ARG A 1 100 ? -0.549 7.868 -22.971 1.00 70.81 100 ARG A N 1
ATOM 813 C CA . ARG A 1 100 ? -0.769 7.179 -21.700 1.00 70.81 100 ARG A CA 1
ATOM 814 C C . ARG A 1 100 ? -2.061 6.394 -21.811 1.00 70.81 100 ARG A C 1
ATOM 816 O O . ARG A 1 100 ? -3.112 6.997 -21.983 1.00 70.81 100 ARG A O 1
ATOM 823 N N . THR A 1 101 ? -1.973 5.080 -21.658 1.00 74.25 101 THR A N 1
ATOM 824 C CA . THR A 1 101 ? -3.150 4.218 -21.572 1.00 74.25 101 THR A CA 1
ATOM 825 C C . THR A 1 101 ? -3.952 4.592 -20.329 1.00 74.25 101 THR A C 1
ATOM 827 O O . THR A 1 101 ? -3.425 4.586 -19.204 1.00 74.25 101 THR A O 1
ATOM 830 N N . VAL A 1 102 ? -5.212 4.969 -20.536 1.00 75.06 102 VAL A N 1
ATOM 831 C CA . VAL A 1 102 ? -6.184 5.137 -19.456 1.00 75.06 102 VAL A CA 1
ATOM 832 C C . VAL A 1 102 ? -6.560 3.739 -18.973 1.00 75.06 102 VAL A C 1
ATOM 834 O O . VAL A 1 102 ? -6.804 2.850 -19.778 1.00 75.06 102 VAL A O 1
ATOM 837 N N . ARG A 1 103 ? -6.524 3.519 -17.656 1.00 78.94 103 ARG A N 1
ATOM 838 C CA . ARG A 1 103 ? -6.943 2.239 -17.070 1.00 78.94 103 ARG A CA 1
ATOM 839 C C . ARG A 1 103 ? -8.450 2.253 -16.882 1.00 78.94 103 ARG A C 1
ATOM 841 O O . ARG A 1 103 ? -8.982 3.277 -16.447 1.00 78.94 103 ARG A O 1
ATOM 848 N N . GLU A 1 104 ? -9.082 1.119 -17.147 1.00 82.75 104 GLU A N 1
ATOM 849 C CA . GLU A 1 104 ? -10.497 0.935 -16.855 1.00 82.75 104 GLU A CA 1
ATOM 850 C C . GLU A 1 104 ? -10.755 1.082 -15.346 1.00 82.75 104 GLU A C 1
ATOM 852 O O . GLU A 1 104 ? -9.980 0.575 -14.522 1.00 82.75 104 GLU A O 1
ATOM 857 N N . PRO A 1 105 ? -11.786 1.848 -14.959 1.00 87.44 105 PRO A N 1
ATOM 858 C CA . PRO A 1 105 ? -12.160 2.017 -13.566 1.00 87.44 105 PRO A CA 1
ATOM 859 C C . PRO A 1 105 ? -12.839 0.748 -13.038 1.00 87.44 105 PRO A C 1
ATOM 861 O O . PRO A 1 105 ? -13.770 0.243 -13.650 1.00 87.44 105 PRO A O 1
ATOM 864 N N . ILE A 1 106 ? -12.421 0.270 -11.864 1.00 91.69 106 ILE A N 1
ATOM 865 C CA . ILE A 1 106 ? -13.112 -0.832 -11.167 1.00 91.69 106 ILE A CA 1
ATOM 866 C C . ILE A 1 106 ? -14.242 -0.301 -10.274 1.00 91.69 106 ILE A C 1
ATOM 868 O O . ILE A 1 106 ? -15.244 -0.977 -10.066 1.00 91.69 106 ILE A O 1
ATOM 872 N N . GLY A 1 107 ? -14.098 0.907 -9.718 1.00 93.88 107 GLY A N 1
ATOM 873 C CA . GLY A 1 107 ? -15.095 1.463 -8.803 1.00 93.88 107 GLY A CA 1
ATOM 874 C C . GLY A 1 107 ? -15.198 0.703 -7.480 1.00 93.88 107 GLY A C 1
ATOM 875 O O . GLY A 1 107 ? -16.300 0.443 -7.011 1.00 93.88 107 GLY A O 1
ATOM 876 N N . CYS A 1 108 ? -14.066 0.323 -6.881 1.00 96.12 108 CYS A N 1
ATOM 877 C CA . CYS A 1 108 ? -14.055 -0.450 -5.640 1.00 96.12 108 CYS A CA 1
ATOM 878 C C . CYS A 1 108 ? -14.692 0.327 -4.467 1.00 96.12 108 CYS A C 1
ATOM 880 O O . CYS A 1 108 ? -14.212 1.415 -4.124 1.00 96.12 108 CYS A O 1
ATOM 882 N N . PRO A 1 109 ? -15.727 -0.221 -3.807 1.00 95.88 109 PRO A N 1
ATOM 883 C CA . PRO A 1 109 ? -16.431 0.474 -2.733 1.00 95.88 109 PRO A CA 1
ATOM 884 C C . PRO A 1 109 ? -15.676 0.471 -1.395 1.00 95.88 109 PRO A C 1
ATOM 886 O O . PRO A 1 109 ? -16.006 1.254 -0.504 1.00 95.88 109 PRO A O 1
ATOM 889 N N . CYS A 1 110 ? -14.651 -0.374 -1.243 1.00 97.31 110 CYS A N 1
ATOM 890 C CA . CYS A 1 110 ? -13.981 -0.598 0.033 1.00 97.31 110 CYS A CA 1
ATOM 891 C C . CYS A 1 110 ? -13.322 0.669 0.600 1.00 97.31 110 CYS A C 1
ATOM 893 O O . CYS A 1 110 ? -12.567 1.395 -0.064 1.00 97.31 110 CYS A O 1
ATOM 895 N N . ARG A 1 111 ? -13.585 0.910 1.886 1.00 96.75 111 ARG A N 1
ATOM 896 C CA . ARG A 1 111 ? -13.043 2.028 2.666 1.00 96.75 111 ARG A CA 1
ATOM 897 C C . ARG A 1 111 ? -12.542 1.506 3.995 1.00 96.75 111 ARG A C 1
ATOM 899 O O . ARG A 1 111 ? -13.153 0.619 4.583 1.00 96.75 111 ARG A O 1
ATOM 906 N N . ILE A 1 112 ? -11.487 2.122 4.506 1.00 96.94 112 ILE A N 1
ATOM 907 C CA . ILE A 1 112 ? -10.997 1.868 5.858 1.00 96.94 112 ILE A CA 1
ATOM 908 C C . ILE A 1 112 ? -10.841 3.190 6.604 1.00 96.94 112 ILE A C 1
ATOM 910 O O . ILE A 1 112 ? -10.684 4.264 6.010 1.00 96.94 112 ILE A O 1
ATOM 914 N N . ARG A 1 113 ? -10.852 3.113 7.928 1.00 97.06 113 ARG A N 1
ATOM 915 C CA . ARG A 1 113 ? -10.424 4.200 8.805 1.00 97.06 113 ARG A CA 1
ATOM 916 C C . ARG A 1 113 ? -9.291 3.706 9.686 1.00 97.06 113 ARG A C 1
ATOM 918 O O . ARG A 1 113 ? -9.318 2.570 10.150 1.00 97.06 113 ARG A O 1
ATOM 925 N N . ILE A 1 114 ? -8.322 4.575 9.917 1.00 96.25 114 ILE A N 1
ATOM 926 C CA . ILE A 1 114 ? -7.197 4.328 10.810 1.00 96.25 114 ILE A CA 1
ATOM 927 C C . ILE A 1 114 ? -7.255 5.380 11.906 1.00 96.25 114 ILE A C 1
ATOM 929 O O . ILE A 1 114 ? -7.243 6.579 11.614 1.00 96.25 114 ILE A O 1
ATOM 933 N N . VAL A 1 115 ? -7.364 4.937 13.153 1.00 96.56 115 VAL A N 1
ATOM 934 C CA . VAL A 1 115 ? -7.408 5.805 14.331 1.00 96.56 115 VAL A CA 1
ATOM 935 C C . VAL A 1 115 ? -6.065 5.727 15.042 1.00 96.56 115 VAL A C 1
ATOM 937 O O . VAL A 1 115 ? -5.650 4.647 15.445 1.00 96.56 115 VAL A O 1
ATOM 940 N N . SER A 1 116 ? -5.405 6.874 15.184 1.00 94.50 116 SER A N 1
ATOM 941 C CA . SER A 1 116 ? -4.230 7.072 16.034 1.00 94.50 116 SER A CA 1
ATOM 942 C C . SER A 1 116 ? -4.655 7.582 17.393 1.00 94.50 116 SER A C 1
ATOM 944 O O . SER A 1 116 ? -5.386 8.573 17.440 1.00 94.50 116 SER A O 1
ATOM 946 N N . ASP A 1 117 ? -4.155 6.985 18.466 1.00 90.75 117 ASP A N 1
ATOM 947 C CA . ASP A 1 117 ? -4.177 7.569 19.815 1.00 90.75 117 ASP A CA 1
ATOM 948 C C . ASP A 1 117 ? -2.785 8.040 20.288 1.00 90.75 117 ASP A C 1
ATOM 950 O O . ASP A 1 117 ? -2.627 8.459 21.431 1.00 90.75 117 ASP A O 1
ATOM 954 N N . GLY A 1 118 ? -1.785 7.997 19.398 1.00 87.69 118 GLY A N 1
ATOM 955 C CA . GLY A 1 118 ? -0.391 8.351 19.677 1.00 87.69 118 GLY A CA 1
ATOM 956 C C . GLY A 1 118 ? 0.505 7.159 20.026 1.00 87.69 118 GLY A C 1
ATOM 957 O O . GLY A 1 118 ? 1.704 7.226 19.769 1.00 87.69 118 GLY A O 1
ATOM 958 N N . TYR A 1 119 ? -0.065 6.056 20.513 1.00 90.69 119 TYR A N 1
ATOM 959 C CA . TYR A 1 119 ? 0.675 4.845 20.892 1.00 90.69 119 TYR A CA 1
ATOM 960 C C . TYR A 1 119 ? 0.319 3.664 19.991 1.00 90.69 119 TYR A C 1
ATOM 962 O O . TYR A 1 119 ? 1.194 2.916 19.545 1.00 90.69 119 TYR A O 1
ATOM 970 N N . TYR A 1 120 ? -0.962 3.555 19.661 1.00 94.19 120 TYR A N 1
ATOM 971 C CA . TYR A 1 120 ? -1.560 2.516 18.852 1.00 94.19 120 TYR A CA 1
ATOM 972 C C . TYR A 1 120 ? -2.257 3.088 17.616 1.00 94.19 120 TYR A C 1
ATOM 974 O O . TYR A 1 120 ? -2.731 4.230 17.559 1.00 94.19 120 TYR A O 1
ATOM 982 N N . MET A 1 121 ? -2.310 2.241 16.597 1.00 95.06 121 MET A N 1
ATOM 983 C CA . MET A 1 121 ? -3.024 2.439 15.351 1.00 95.06 121 MET A CA 1
ATOM 984 C C . MET A 1 121 ? -4.089 1.355 15.244 1.00 95.06 121 MET A C 1
ATOM 986 O O . MET A 1 121 ? -3.761 0.176 15.121 1.00 95.06 121 MET A O 1
ATOM 990 N N . THR A 1 122 ? -5.361 1.751 15.254 1.00 96.44 122 THR A N 1
ATOM 991 C CA . THR A 1 122 ? -6.480 0.832 15.014 1.00 96.44 122 THR A CA 1
ATOM 992 C C . THR A 1 122 ? -7.003 1.006 13.597 1.00 96.44 122 THR A C 1
ATOM 994 O O . THR A 1 122 ? -7.489 2.080 13.232 1.00 96.44 122 THR A O 1
ATOM 997 N N . ILE A 1 123 ? -6.930 -0.059 12.805 1.00 96.19 123 ILE A N 1
ATOM 998 C CA . ILE A 1 123 ? -7.432 -0.138 11.434 1.00 96.19 123 ILE A CA 1
ATOM 999 C C . ILE A 1 123 ? -8.813 -0.795 11.473 1.00 96.19 123 ILE A C 1
ATOM 1001 O O . ILE A 1 123 ? -9.000 -1.850 12.071 1.00 96.19 123 ILE A O 1
ATOM 1005 N N . THR A 1 124 ? -9.806 -0.173 10.844 1.00 97.19 124 THR A N 1
ATOM 1006 C CA . THR A 1 124 ? -11.171 -0.711 10.769 1.00 97.19 124 THR A CA 1
ATOM 1007 C C . THR A 1 124 ? -11.719 -0.570 9.357 1.00 97.19 124 THR A C 1
ATOM 1009 O O . THR A 1 124 ? -11.649 0.516 8.773 1.00 97.19 124 THR A O 1
ATOM 1012 N N . ARG A 1 125 ? -12.304 -1.646 8.824 1.00 96.62 125 ARG A N 1
ATOM 1013 C CA . ARG A 1 125 ? -12.997 -1.639 7.533 1.00 96.62 125 ARG A CA 1
ATOM 1014 C C . ARG A 1 125 ? -14.375 -0.988 7.643 1.00 96.62 125 ARG A C 1
ATOM 1016 O O . ARG A 1 125 ? -15.033 -1.051 8.679 1.00 96.62 125 ARG A O 1
ATOM 1023 N N . GLY A 1 126 ? -14.803 -0.343 6.565 1.00 93.44 126 GLY A N 1
ATOM 1024 C CA . GLY A 1 126 ? -16.192 0.041 6.352 1.00 93.44 126 GLY A CA 1
ATOM 1025 C C . GLY A 1 126 ? -17.088 -1.172 6.085 1.00 93.44 126 GLY A C 1
ATOM 1026 O O . GLY A 1 126 ? -16.672 -2.320 6.221 1.00 93.44 126 GLY A O 1
ATOM 1027 N N . LYS A 1 127 ? -18.336 -0.902 5.694 1.00 91.88 127 LYS A N 1
ATOM 1028 C CA . LYS A 1 127 ? -19.343 -1.946 5.451 1.00 91.88 127 LYS A CA 1
ATOM 1029 C C . LYS A 1 127 ? -19.055 -2.781 4.202 1.00 91.88 127 LYS A C 1
ATOM 1031 O O . LYS A 1 127 ? -19.308 -3.977 4.200 1.00 91.88 127 LYS A O 1
ATOM 1036 N N . GLU A 1 128 ? -18.557 -2.145 3.148 1.00 94.88 128 GLU A N 1
ATOM 1037 C CA . GLU A 1 128 ? -18.414 -2.767 1.831 1.00 94.88 128 GLU A CA 1
ATOM 1038 C C . GLU A 1 128 ? -17.010 -3.381 1.669 1.00 94.88 128 GLU A C 1
ATOM 1040 O O . GLU A 1 128 ? -16.019 -2.680 1.915 1.00 94.88 128 GLU A O 1
ATOM 1045 N N . PRO A 1 129 ? -16.899 -4.667 1.279 1.00 95.50 129 PRO A N 1
ATOM 1046 C CA . PRO A 1 129 ? -15.618 -5.318 1.008 1.00 95.50 129 PRO A CA 1
ATOM 1047 C C . PRO A 1 129 ? -15.042 -4.893 -0.353 1.00 95.50 129 PRO A C 1
ATOM 1049 O O . PRO A 1 129 ? -15.658 -4.140 -1.110 1.00 95.50 129 PRO A O 1
ATOM 1052 N N . HIS A 1 130 ? -13.835 -5.366 -0.679 1.00 95.81 130 HIS A N 1
ATOM 1053 C CA . HIS A 1 130 ? -13.289 -5.201 -2.031 1.00 95.81 130 HIS A CA 1
ATOM 1054 C C . HIS A 1 130 ? -14.079 -6.040 -3.040 1.00 95.81 130 HIS A C 1
ATOM 1056 O O . HIS A 1 130 ? -14.547 -7.129 -2.721 1.00 95.81 130 HIS A O 1
ATOM 1062 N N . ASN A 1 131 ? -14.193 -5.537 -4.267 1.00 95.56 131 ASN A N 1
ATOM 1063 C CA . ASN A 1 131 ? -14.841 -6.210 -5.399 1.00 95.56 131 ASN A CA 1
ATOM 1064 C C . ASN A 1 131 ? -13.831 -6.691 -6.458 1.00 95.56 131 ASN A C 1
ATOM 1066 O O . ASN A 1 131 ? -14.189 -6.920 -7.609 1.00 95.56 131 ASN A O 1
ATOM 1070 N N . HIS A 1 132 ? -12.557 -6.784 -6.085 1.00 94.69 132 HIS A N 1
ATOM 1071 C CA . HIS A 1 132 ? -11.465 -7.209 -6.948 1.00 94.69 132 HIS A CA 1
ATOM 1072 C C . HIS A 1 132 ? -10.460 -8.021 -6.140 1.00 94.69 132 HIS A C 1
ATOM 1074 O O . HIS A 1 132 ? -10.431 -7.937 -4.912 1.00 94.69 132 HIS A O 1
ATOM 1080 N N . ASP A 1 133 ? -9.602 -8.755 -6.837 1.00 94.25 133 ASP A N 1
ATOM 1081 C CA . ASP A 1 133 ? -8.478 -9.437 -6.211 1.00 94.25 133 ASP A CA 1
ATOM 1082 C C . ASP A 1 133 ? -7.317 -8.471 -5.911 1.00 94.25 133 ASP A C 1
ATOM 1084 O O . ASP A 1 133 ? -7.175 -7.409 -6.536 1.00 94.25 133 ASP A O 1
ATOM 1088 N N . ILE A 1 134 ? -6.466 -8.837 -4.953 1.00 92.25 134 ILE A N 1
ATOM 1089 C CA . ILE A 1 134 ? -5.310 -8.035 -4.559 1.00 92.25 134 ILE A CA 1
ATOM 1090 C C . ILE A 1 134 ? -4.331 -7.801 -5.720 1.00 92.25 134 ILE A C 1
ATOM 1092 O O . ILE A 1 134 ? -3.749 -6.714 -5.798 1.00 92.25 134 ILE A O 1
ATOM 1096 N N . SER A 1 135 ? -4.213 -8.739 -6.668 1.00 91.69 135 SER A N 1
ATOM 1097 C CA . SER A 1 135 ? -3.326 -8.609 -7.831 1.00 91.69 135 SER A CA 1
ATOM 1098 C C . SER A 1 135 ? -3.702 -7.460 -8.771 1.00 91.69 135 SER A C 1
ATOM 1100 O O . SER A 1 135 ? -2.845 -6.924 -9.477 1.00 91.69 135 SER A O 1
ATOM 1102 N N . ALA A 1 136 ? -4.946 -6.964 -8.728 1.00 92.62 136 ALA A N 1
ATOM 1103 C CA . ALA A 1 136 ? -5.345 -5.767 -9.479 1.00 92.62 136 ALA A CA 1
ATOM 1104 C C . ALA A 1 136 ? -4.549 -4.505 -9.067 1.00 92.62 136 ALA A C 1
ATOM 1106 O O . ALA A 1 136 ? -4.536 -3.495 -9.778 1.00 92.62 136 ALA A O 1
ATOM 1107 N N . LEU A 1 137 ? -3.864 -4.547 -7.920 1.00 92.25 137 LEU A N 1
ATOM 1108 C CA . LEU A 1 137 ? -3.054 -3.457 -7.377 1.00 92.25 137 LEU A CA 1
ATOM 1109 C C . LEU A 1 137 ? -1.568 -3.552 -7.753 1.00 92.25 137 LEU A C 1
ATOM 1111 O O . LEU A 1 137 ? -0.830 -2.588 -7.524 1.00 92.25 137 LEU A O 1
ATOM 1115 N N . ASP A 1 138 ? -1.128 -4.648 -8.377 1.00 90.56 138 ASP A N 1
ATOM 1116 C CA . ASP A 1 138 ? 0.291 -4.942 -8.637 1.00 90.56 138 ASP A CA 1
ATOM 1117 C C . ASP A 1 138 ? 0.957 -3.947 -9.593 1.00 90.56 138 ASP A C 1
ATOM 1119 O O . ASP A 1 138 ? 2.177 -3.774 -9.586 1.00 90.56 138 ASP A O 1
ATOM 1123 N N . TYR A 1 139 ? 0.164 -3.198 -10.362 1.00 89.56 139 TYR A N 1
ATOM 1124 C CA . TYR A 1 139 ? 0.656 -2.084 -11.179 1.00 89.56 139 TYR A CA 1
ATOM 1125 C C . TYR A 1 139 ? 1.252 -0.934 -10.346 1.00 89.56 139 TYR A C 1
ATOM 1127 O O . TYR A 1 139 ? 1.914 -0.039 -10.891 1.00 89.56 139 TYR A O 1
ATOM 1135 N N . LYS A 1 140 ? 0.974 -0.890 -9.035 1.00 90.44 140 LYS A N 1
ATOM 1136 C CA . LYS A 1 140 ? 1.563 0.068 -8.099 1.00 90.44 140 LYS A CA 1
ATOM 1137 C C . LYS A 1 140 ? 2.487 -0.622 -7.122 1.00 90.44 140 LYS A C 1
ATOM 1139 O O . LYS A 1 140 ? 2.062 -1.236 -6.154 1.00 90.44 140 LYS A O 1
ATOM 1144 N N . LEU A 1 141 ? 3.767 -0.346 -7.335 1.00 91.94 141 LEU A N 1
ATOM 1145 C CA . LEU A 1 141 ? 4.843 -0.562 -6.383 1.00 91.94 141 LEU A CA 1
ATOM 1146 C C . LEU A 1 141 ? 4.531 0.068 -5.026 1.00 91.94 141 LEU A C 1
ATOM 1148 O O . LEU A 1 141 ? 4.239 1.272 -4.957 1.00 91.94 141 LEU A O 1
ATOM 1152 N N . THR A 1 142 ? 4.683 -0.735 -3.980 1.00 93.38 142 THR A N 1
ATOM 1153 C CA . THR A 1 142 ? 4.688 -0.297 -2.582 1.00 93.38 142 THR A CA 1
ATOM 1154 C C . THR A 1 142 ? 5.915 0.570 -2.297 1.00 93.38 142 THR A C 1
ATOM 1156 O O . THR A 1 142 ? 6.901 0.541 -3.047 1.00 93.38 142 THR A O 1
ATOM 1159 N N . THR A 1 143 ? 5.877 1.360 -1.225 1.00 92.38 143 THR A N 1
ATOM 1160 C CA . THR A 1 143 ? 7.067 2.112 -0.788 1.00 92.38 143 THR A CA 1
ATOM 1161 C C . THR A 1 143 ? 8.224 1.167 -0.465 1.00 92.38 143 THR A C 1
ATOM 1163 O O . THR A 1 143 ? 9.340 1.388 -0.937 1.00 92.38 143 THR A O 1
ATOM 1166 N N . ALA A 1 144 ? 7.950 0.057 0.220 1.00 92.88 144 ALA A N 1
ATOM 1167 C CA . ALA A 1 144 ? 8.963 -0.928 0.575 1.00 92.88 144 ALA A CA 1
ATOM 1168 C C . ALA A 1 144 ? 9.620 -1.593 -0.644 1.00 92.88 144 ALA A C 1
ATOM 1170 O O . ALA A 1 144 ? 10.840 -1.724 -0.669 1.00 92.88 144 ALA A O 1
ATOM 1171 N N . ALA A 1 145 ? 8.856 -1.950 -1.686 1.00 93.81 145 ALA A N 1
ATOM 1172 C CA . ALA A 1 145 ? 9.429 -2.519 -2.910 1.00 93.81 145 ALA A CA 1
ATOM 1173 C C . ALA A 1 145 ? 10.442 -1.565 -3.561 1.00 93.81 145 ALA A C 1
ATOM 1175 O O . ALA A 1 145 ? 11.495 -1.993 -4.033 1.00 93.81 145 ALA A O 1
ATOM 1176 N N . ARG A 1 146 ? 10.153 -0.255 -3.555 1.00 92.50 146 ARG A N 1
ATOM 1177 C CA . ARG A 1 146 ? 11.075 0.760 -4.087 1.00 92.50 146 ARG A CA 1
ATOM 1178 C C . ARG A 1 146 ? 12.306 0.928 -3.208 1.00 92.50 146 ARG A C 1
ATOM 1180 O O . ARG A 1 146 ? 13.395 1.077 -3.749 1.00 92.50 146 ARG A O 1
ATOM 1187 N N . GLU A 1 147 ? 12.147 0.907 -1.886 1.00 92.44 147 GLU A N 1
ATOM 1188 C CA . GLU A 1 147 ? 13.268 0.983 -0.941 1.00 92.44 147 GLU A CA 1
ATOM 1189 C C . GLU A 1 147 ? 14.200 -0.223 -1.068 1.00 92.44 147 GLU A C 1
ATOM 1191 O O . GLU A 1 147 ? 15.413 -0.047 -1.149 1.00 92.44 147 GLU A O 1
ATOM 1196 N N . LEU A 1 148 ? 13.645 -1.433 -1.146 1.00 93.75 148 LEU A N 1
ATOM 1197 C CA . LEU A 1 148 ? 14.407 -2.664 -1.348 1.00 93.75 148 LEU A CA 1
ATOM 1198 C C . LEU A 1 148 ? 15.139 -2.644 -2.689 1.00 93.75 148 LEU A C 1
ATOM 1200 O O . LEU A 1 148 ? 16.336 -2.928 -2.739 1.00 93.75 148 LEU A O 1
ATOM 1204 N N . ALA A 1 149 ? 14.449 -2.235 -3.761 1.00 93.44 149 ALA A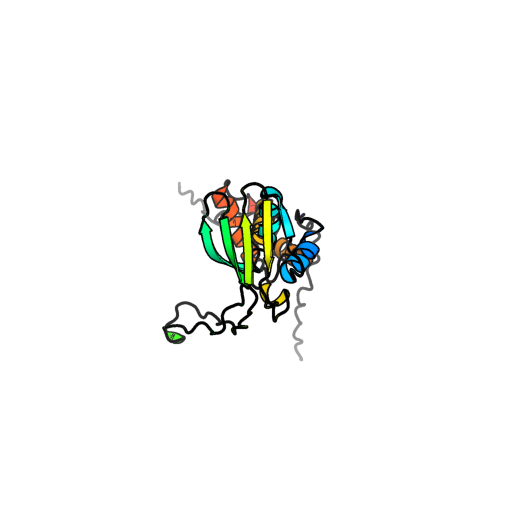 N 1
ATOM 1205 C CA . ALA A 1 149 ? 15.070 -2.093 -5.071 1.00 93.44 149 ALA A CA 1
ATOM 1206 C C . ALA A 1 149 ? 16.225 -1.085 -5.041 1.00 93.44 149 ALA A C 1
ATOM 1208 O O . ALA A 1 149 ? 17.315 -1.360 -5.538 1.00 93.44 149 ALA A O 1
ATOM 1209 N N . ALA A 1 150 ? 15.990 0.070 -4.420 1.00 90.19 150 ALA A N 1
ATOM 1210 C CA . ALA A 1 150 ? 16.978 1.122 -4.276 1.00 90.19 150 ALA A CA 1
ATOM 1211 C C . ALA A 1 150 ? 18.218 0.656 -3.507 1.00 90.19 150 ALA A C 1
ATOM 1213 O O . ALA A 1 150 ? 19.334 0.870 -3.972 1.00 90.19 150 ALA A O 1
ATOM 1214 N N . GLN A 1 151 ? 18.027 -0.004 -2.363 1.00 90.81 151 GLN A N 1
ATOM 1215 C CA . GLN A 1 151 ? 19.121 -0.519 -1.541 1.00 90.81 151 GLN A CA 1
ATOM 1216 C C . GLN A 1 151 ? 19.929 -1.586 -2.282 1.00 90.81 151 GLN A C 1
ATOM 1218 O O . GLN A 1 151 ? 21.156 -1.539 -2.252 1.00 90.81 151 GLN A O 1
ATOM 1223 N N . ALA A 1 152 ? 19.267 -2.526 -2.961 1.00 90.94 152 ALA A N 1
ATOM 1224 C CA . ALA A 1 152 ? 19.951 -3.578 -3.705 1.00 90.94 152 ALA A CA 1
ATOM 1225 C C . ALA A 1 152 ? 20.761 -3.005 -4.880 1.00 90.94 152 ALA A C 1
ATOM 1227 O O . ALA A 1 152 ? 21.939 -3.320 -5.034 1.00 90.94 152 ALA A O 1
ATOM 1228 N N . VAL A 1 153 ? 20.177 -2.092 -5.664 1.00 89.69 153 VAL A N 1
ATOM 1229 C CA . VAL A 1 153 ? 20.889 -1.446 -6.780 1.00 89.69 153 VAL A CA 1
ATOM 1230 C C . VAL A 1 153 ? 22.042 -0.573 -6.279 1.00 89.69 153 VAL A C 1
ATOM 1232 O O . VAL A 1 153 ? 23.124 -0.610 -6.860 1.00 89.69 153 VAL A O 1
ATOM 1235 N N . ALA A 1 154 ? 21.862 0.160 -5.175 1.00 84.75 154 ALA A N 1
ATOM 1236 C CA . ALA A 1 154 ? 22.931 0.960 -4.574 1.00 84.75 154 ALA A CA 1
ATOM 1237 C C . ALA A 1 154 ? 24.093 0.100 -4.046 1.00 84.75 154 ALA A C 1
ATOM 1239 O O . ALA A 1 154 ? 25.247 0.510 -4.145 1.00 84.75 154 ALA A O 1
ATOM 1240 N N . LYS A 1 155 ? 23.809 -1.117 -3.558 1.00 85.81 155 LYS A N 1
ATOM 1241 C CA . LYS A 1 155 ? 24.821 -2.128 -3.195 1.00 85.81 155 LYS A CA 1
ATOM 1242 C C . LYS A 1 155 ? 25.517 -2.762 -4.408 1.00 85.81 155 LYS A C 1
ATOM 1244 O O . LYS A 1 155 ? 26.436 -3.553 -4.233 1.00 85.81 155 LYS A O 1
ATOM 1249 N N . GLY A 1 156 ? 25.101 -2.415 -5.625 1.00 84.75 156 GLY A N 1
ATOM 1250 C CA . GLY A 1 156 ? 25.698 -2.880 -6.872 1.00 84.75 156 GLY A CA 1
ATOM 1251 C C . GLY A 1 156 ? 24.983 -4.054 -7.534 1.00 84.75 156 GLY A C 1
ATOM 1252 O O . GLY A 1 156 ? 25.478 -4.563 -8.535 1.00 84.75 156 GLY A O 1
ATOM 1253 N N . SER A 1 157 ? 23.820 -4.475 -7.032 1.00 88.69 157 SER A N 1
ATOM 1254 C CA . SER A 1 157 ? 23.044 -5.533 -7.679 1.00 88.69 157 SER A CA 1
ATOM 1255 C C . SER A 1 157 ? 22.461 -5.070 -9.017 1.00 88.69 157 SER A C 1
ATOM 1257 O O . SER A 1 157 ? 21.937 -3.959 -9.148 1.00 88.69 157 SER A O 1
ATOM 1259 N N . ARG A 1 158 ? 22.490 -5.959 -10.014 1.00 90.31 158 ARG A N 1
ATOM 1260 C CA . ARG A 1 158 ? 21.959 -5.695 -11.354 1.00 90.31 158 ARG A CA 1
ATOM 1261 C C . ARG A 1 158 ? 20.440 -5.435 -11.295 1.00 90.31 158 ARG A C 1
ATOM 1263 O O . ARG A 1 158 ? 19.701 -6.282 -10.785 1.00 90.31 158 ARG A O 1
ATOM 1270 N N . PRO A 1 159 ? 19.923 -4.321 -11.856 1.00 91.88 159 PRO A N 1
ATOM 1271 C CA . PRO A 1 159 ? 18.506 -3.962 -11.737 1.00 91.88 159 PRO A CA 1
ATOM 1272 C C . PRO A 1 159 ? 17.515 -5.017 -12.248 1.00 91.88 159 PRO A C 1
ATOM 1274 O O . PRO A 1 159 ? 16.404 -5.109 -11.731 1.00 91.88 159 PRO A O 1
ATOM 1277 N N . SER A 1 160 ? 17.894 -5.825 -13.245 1.00 91.44 160 SER A N 1
ATOM 1278 C CA . SER A 1 160 ? 17.045 -6.914 -13.742 1.00 91.44 160 SER A CA 1
ATOM 1279 C C . SER A 1 160 ? 16.906 -8.063 -12.745 1.00 91.44 160 SER A C 1
ATOM 1281 O O . SER A 1 160 ? 15.802 -8.579 -12.581 1.00 91.44 160 SER A O 1
ATOM 1283 N N . LEU A 1 161 ? 17.983 -8.425 -12.042 1.00 92.69 161 LEU A N 1
ATOM 1284 C CA . LEU A 1 161 ? 17.944 -9.441 -10.988 1.00 92.69 161 LEU A CA 1
ATOM 1285 C C . LEU A 1 161 ? 17.125 -8.960 -9.795 1.00 92.69 161 LEU A C 1
ATOM 1287 O O . LEU A 1 161 ? 16.294 -9.702 -9.286 1.00 92.69 161 LEU A O 1
ATOM 1291 N N . VAL A 1 162 ? 17.291 -7.693 -9.410 1.00 93.12 162 VAL A N 1
ATOM 1292 C CA . VAL A 1 162 ? 16.504 -7.064 -8.341 1.00 93.12 162 VAL A CA 1
ATOM 1293 C C . VAL A 1 162 ? 15.012 -7.060 -8.681 1.00 93.12 162 VAL A C 1
ATOM 1295 O O . VAL A 1 162 ? 14.188 -7.429 -7.848 1.00 93.12 162 VAL A O 1
ATOM 1298 N N . ALA A 1 163 ? 14.649 -6.684 -9.912 1.00 93.62 163 ALA A N 1
ATOM 1299 C CA . ALA A 1 163 ? 13.259 -6.711 -10.359 1.00 93.62 163 ALA A CA 1
ATOM 1300 C C . ALA A 1 163 ? 12.687 -8.139 -10.394 1.00 93.62 163 ALA A C 1
ATOM 1302 O O . ALA A 1 163 ? 11.532 -8.335 -10.022 1.00 93.62 163 ALA A O 1
ATOM 1303 N N . ARG A 1 164 ? 13.483 -9.133 -10.814 1.00 93.88 164 ARG A N 1
ATOM 1304 C CA . ARG A 1 164 ? 13.093 -10.551 -10.799 1.00 93.88 164 ARG A CA 1
ATOM 1305 C C . ARG A 1 164 ? 12.838 -11.041 -9.375 1.00 93.88 164 ARG A C 1
ATOM 1307 O O . ARG A 1 164 ? 11.778 -11.595 -9.114 1.00 93.88 164 ARG A O 1
ATOM 1314 N N . GLU A 1 165 ? 13.760 -10.776 -8.458 1.00 93.94 165 GLU A N 1
ATOM 1315 C CA . GLU A 1 165 ? 13.651 -11.232 -7.072 1.00 93.94 165 GLU A CA 1
ATOM 1316 C C . GLU A 1 165 ? 12.471 -10.578 -6.343 1.00 93.94 165 GLU A C 1
ATOM 1318 O O . GLU A 1 165 ? 11.688 -11.243 -5.667 1.00 93.94 165 GLU A O 1
ATOM 1323 N N . LEU A 1 166 ? 12.248 -9.280 -6.574 1.00 93.31 166 LEU A N 1
ATOM 1324 C CA . LEU A 1 166 ? 11.075 -8.596 -6.035 1.00 93.31 166 LEU A CA 1
ATOM 1325 C C . LEU A 1 166 ? 9.762 -9.197 -6.553 1.00 93.31 166 LEU A C 1
ATOM 1327 O O . LEU A 1 166 ? 8.814 -9.315 -5.777 1.00 93.31 166 LEU A O 1
ATOM 1331 N N . LYS A 1 167 ? 9.686 -9.608 -7.825 1.00 92.75 167 LYS A N 1
ATOM 1332 C CA . LYS A 1 167 ? 8.504 -10.315 -8.350 1.00 92.75 167 LYS A CA 1
ATOM 1333 C C . LYS A 1 167 ? 8.303 -11.662 -7.671 1.00 92.75 167 LYS A C 1
ATOM 1335 O O . LYS A 1 167 ? 7.196 -11.933 -7.219 1.00 92.75 167 LYS A O 1
ATOM 1340 N N . ASN A 1 168 ? 9.369 -12.450 -7.549 1.00 91.56 168 ASN A N 1
ATOM 1341 C CA . ASN A 1 168 ? 9.326 -13.768 -6.913 1.00 91.56 168 ASN A CA 1
ATOM 1342 C C . ASN A 1 168 ? 8.858 -13.686 -5.453 1.00 91.56 168 ASN A C 1
ATOM 1344 O O . ASN A 1 168 ? 8.121 -14.548 -4.993 1.00 91.56 168 ASN A O 1
ATOM 1348 N N . SER A 1 169 ? 9.221 -12.612 -4.746 1.00 89.62 169 SER A N 1
ATOM 1349 C CA . SER A 1 169 ? 8.786 -12.382 -3.364 1.00 89.62 169 SER A CA 1
ATOM 1350 C C . SER A 1 169 ? 7.314 -11.972 -3.195 1.00 89.62 169 SER A C 1
ATOM 1352 O O . SER A 1 169 ? 6.856 -11.808 -2.068 1.00 89.62 169 SER A O 1
ATOM 1354 N N . GLY A 1 170 ? 6.579 -11.701 -4.281 1.00 87.19 170 GLY A N 1
ATOM 1355 C CA . GLY A 1 170 ? 5.183 -11.239 -4.236 1.00 87.19 170 GLY A CA 1
ATOM 1356 C C . GLY A 1 170 ? 4.982 -9.766 -3.839 1.00 87.19 170 GLY A C 1
ATOM 1357 O O . GLY A 1 170 ? 3.880 -9.240 -3.967 1.00 87.19 170 GLY A O 1
ATOM 1358 N N . ILE A 1 171 ? 6.030 -9.053 -3.409 1.00 87.19 171 ILE A N 1
ATOM 1359 C CA . ILE A 1 171 ? 5.966 -7.621 -3.051 1.00 87.19 171 ILE A CA 1
ATOM 1360 C C . ILE A 1 171 ? 6.274 -6.699 -4.244 1.00 87.19 171 ILE A C 1
ATOM 1362 O O . ILE A 1 171 ? 5.901 -5.522 -4.247 1.00 87.19 171 ILE A O 1
ATOM 1366 N N . GLY A 1 172 ? 6.941 -7.219 -5.277 1.00 82.94 172 GLY A N 1
ATOM 1367 C CA . GLY A 1 172 ? 7.388 -6.447 -6.437 1.00 82.94 172 GLY A CA 1
ATOM 1368 C C . GLY A 1 172 ? 6.297 -6.057 -7.430 1.00 82.94 172 GLY A C 1
ATOM 1369 O O . GLY A 1 172 ? 6.520 -5.138 -8.218 1.00 82.94 172 GLY A O 1
ATOM 1370 N N . GLY A 1 173 ? 5.137 -6.719 -7.418 1.00 88.31 173 GLY A N 1
ATOM 1371 C CA . GLY A 1 173 ? 4.078 -6.497 -8.405 1.00 88.31 173 GLY A CA 1
ATOM 1372 C C . GLY A 1 173 ? 4.621 -6.471 -9.843 1.00 88.31 173 GLY A C 1
ATOM 1373 O O . GLY A 1 173 ? 5.423 -7.312 -10.246 1.00 88.31 173 GLY A O 1
ATOM 1374 N N . GLN A 1 174 ? 4.255 -5.448 -10.615 1.00 90.06 174 GLN A N 1
ATOM 1375 C CA . GLN A 1 174 ? 4.699 -5.267 -12.004 1.00 90.06 174 GLN A CA 1
ATOM 1376 C C . GLN A 1 174 ? 6.016 -4.476 -12.146 1.00 90.06 174 GLN A C 1
ATOM 1378 O O . GLN A 1 174 ? 6.209 -3.778 -13.143 1.00 90.06 174 GLN A O 1
ATOM 1383 N N . ILE A 1 175 ? 6.933 -4.559 -11.174 1.00 93.12 175 ILE A N 1
ATOM 1384 C CA . ILE A 1 175 ? 8.224 -3.851 -11.230 1.00 93.12 175 ILE A CA 1
ATOM 1385 C C . ILE A 1 175 ? 9.017 -4.173 -12.507 1.00 93.12 175 ILE A C 1
ATOM 1387 O O . ILE A 1 175 ? 9.117 -5.323 -12.939 1.00 93.12 175 ILE A O 1
ATOM 1391 N N . THR A 1 176 ? 9.629 -3.160 -13.116 1.00 93.19 176 THR A N 1
ATOM 1392 C CA . THR A 1 176 ? 10.554 -3.344 -14.243 1.00 93.19 176 THR A CA 1
ATOM 1393 C C . THR A 1 176 ? 12.005 -3.104 -13.827 1.00 93.19 176 THR A C 1
ATOM 1395 O O . THR A 1 176 ? 12.284 -2.406 -12.850 1.00 93.19 176 THR A O 1
ATOM 1398 N N . SER A 1 177 ? 12.961 -3.612 -14.611 1.00 90.81 177 SER A N 1
ATOM 1399 C CA . SER A 1 177 ? 14.392 -3.314 -14.423 1.00 90.81 177 SER A CA 1
ATOM 1400 C C . SER A 1 177 ? 14.669 -1.805 -14.439 1.00 90.81 177 SER A C 1
ATOM 1402 O O . SER A 1 177 ? 15.538 -1.318 -13.719 1.00 90.81 177 SER A O 1
ATOM 1404 N N . LYS A 1 178 ? 13.897 -1.047 -15.231 1.00 90.00 178 LYS A N 1
ATOM 1405 C CA . LYS A 1 178 ? 13.975 0.416 -15.294 1.00 90.00 178 LYS A CA 1
ATOM 1406 C C . LYS A 1 178 ? 13.487 1.068 -14.002 1.00 90.00 178 LYS A C 1
ATOM 1408 O O . LYS A 1 178 ? 14.105 2.026 -13.549 1.00 90.00 178 LYS A O 1
ATOM 1413 N N . ASP A 1 179 ? 12.422 0.550 -13.394 1.00 89.94 179 ASP A N 1
ATOM 1414 C CA . ASP A 1 179 ? 11.936 1.039 -12.099 1.00 89.94 179 ASP A CA 1
ATOM 1415 C C . ASP A 1 179 ? 12.967 0.801 -10.994 1.00 89.94 179 ASP A C 1
ATOM 1417 O O . ASP A 1 179 ? 13.256 1.720 -10.227 1.00 89.94 179 ASP A O 1
ATOM 1421 N N . ALA A 1 180 ? 13.574 -0.391 -10.958 1.00 90.06 180 ALA A N 1
ATOM 1422 C CA . ALA A 1 180 ? 14.639 -0.710 -10.009 1.00 90.06 180 ALA A CA 1
ATOM 1423 C C . ALA A 1 180 ? 15.856 0.216 -10.185 1.00 90.06 180 ALA A C 1
ATOM 1425 O O . ALA A 1 180 ? 16.356 0.785 -9.214 1.00 90.06 180 ALA A O 1
ATOM 1426 N N . TRP A 1 181 ? 16.284 0.445 -11.431 1.00 88.12 181 TRP A N 1
ATOM 1427 C CA . TRP A 1 181 ? 17.382 1.365 -11.745 1.00 88.12 181 TRP A CA 1
ATOM 1428 C C . TRP A 1 181 ? 17.072 2.814 -11.338 1.00 88.12 181 TRP A C 1
ATOM 1430 O O . TRP A 1 181 ? 17.894 3.477 -10.702 1.00 88.12 181 TRP A O 1
ATOM 1440 N N . ASN A 1 182 ? 15.866 3.301 -11.648 1.00 88.56 182 ASN A N 1
ATOM 1441 C CA . ASN A 1 182 ? 15.419 4.637 -11.249 1.00 88.56 182 ASN A CA 1
ATOM 1442 C C . ASN A 1 182 ? 15.409 4.790 -9.720 1.00 88.56 182 ASN A C 1
ATOM 1444 O O . ASN A 1 182 ? 15.861 5.814 -9.209 1.00 88.56 182 ASN A O 1
ATOM 1448 N N . ALA A 1 183 ? 14.927 3.777 -8.992 1.00 85.62 183 ALA A N 1
ATOM 1449 C CA . ALA A 1 183 ? 14.906 3.784 -7.532 1.00 85.62 183 ALA A CA 1
ATOM 1450 C C . ALA A 1 183 ? 16.325 3.889 -6.946 1.00 85.62 183 ALA A C 1
ATOM 1452 O O . ALA A 1 183 ? 16.564 4.724 -6.073 1.00 85.62 183 ALA A O 1
ATOM 1453 N N . GLY A 1 184 ? 17.276 3.113 -7.480 1.00 80.56 184 GLY A N 1
ATOM 1454 C CA . GLY A 1 184 ? 18.686 3.171 -7.082 1.00 80.56 184 GLY A CA 1
ATOM 1455 C C . GLY A 1 184 ? 19.324 4.540 -7.329 1.00 80.56 184 GLY A C 1
ATOM 1456 O O . GLY A 1 184 ? 19.931 5.104 -6.424 1.00 80.56 184 GLY A O 1
ATOM 1457 N N . ASN A 1 185 ? 19.129 5.130 -8.514 1.00 77.06 185 ASN A N 1
ATOM 1458 C CA . ASN A 1 185 ? 19.651 6.469 -8.824 1.00 77.06 185 ASN A CA 1
ATOM 1459 C C . ASN A 1 185 ? 19.152 7.546 -7.857 1.00 77.06 185 ASN A C 1
ATOM 1461 O O . ASN A 1 185 ? 19.940 8.370 -7.394 1.00 77.06 185 ASN A O 1
ATOM 1465 N N . VAL A 1 186 ? 17.849 7.543 -7.554 1.00 74.19 186 VAL A N 1
ATOM 1466 C CA . VAL A 1 186 ? 17.260 8.504 -6.611 1.00 74.19 186 VAL A CA 1
ATOM 1467 C C . VAL A 1 186 ? 17.869 8.325 -5.221 1.00 74.19 186 VAL A C 1
ATOM 1469 O O . VAL A 1 186 ? 18.181 9.310 -4.554 1.00 74.19 186 VAL A O 1
ATOM 1472 N N . TRP A 1 187 ? 18.076 7.082 -4.791 1.00 70.75 187 TRP A N 1
ATOM 1473 C CA . TRP A 1 187 ? 18.629 6.776 -3.473 1.00 70.75 187 TRP A CA 1
ATOM 1474 C C . TRP A 1 187 ? 20.084 7.220 -3.327 1.00 70.75 187 TRP A C 1
ATOM 1476 O O . TRP A 1 187 ? 20.414 7.921 -2.373 1.00 70.75 187 TRP A O 1
ATOM 1486 N N . VAL A 1 188 ? 20.916 6.910 -4.322 1.00 65.69 188 VAL A N 1
ATOM 1487 C CA . VAL A 1 188 ? 22.307 7.374 -4.421 1.00 65.69 188 VAL A CA 1
ATOM 1488 C C . VAL A 1 188 ? 22.360 8.906 -4.396 1.00 65.69 188 VAL A C 1
ATOM 1490 O O . VAL A 1 188 ? 23.052 9.488 -3.570 1.00 65.69 188 VAL A O 1
ATOM 1493 N N . SER A 1 189 ? 21.532 9.593 -5.194 1.00 62.88 189 SER A N 1
ATOM 1494 C CA . SER A 1 189 ? 21.502 11.068 -5.205 1.00 62.88 189 SER A CA 1
ATOM 1495 C C . SER A 1 189 ? 21.125 11.709 -3.860 1.00 62.88 189 SER A C 1
ATOM 1497 O O . SER A 1 189 ? 21.427 12.878 -3.641 1.00 62.88 189 SER A O 1
ATOM 1499 N N . ARG A 1 190 ? 20.464 10.955 -2.967 1.00 60.38 190 ARG A N 1
ATOM 1500 C CA . ARG A 1 190 ? 19.987 11.428 -1.661 1.00 60.38 190 ARG A CA 1
ATOM 1501 C C . ARG A 1 190 ? 20.945 11.106 -0.507 1.00 60.38 190 ARG A C 1
ATOM 1503 O O . ARG A 1 190 ? 20.832 11.762 0.524 1.00 60.38 190 ARG A O 1
ATOM 1510 N N . LYS A 1 191 ? 21.829 10.104 -0.637 1.00 53.84 191 LYS A N 1
ATOM 1511 C CA . LYS A 1 191 ? 22.678 9.644 0.478 1.00 53.84 191 LYS A CA 1
ATOM 1512 C C . LYS A 1 191 ? 24.191 9.651 0.250 1.00 53.84 191 LYS A C 1
ATOM 1514 O O . LYS A 1 191 ? 24.853 9.783 1.262 1.00 53.84 191 LYS A O 1
ATOM 1519 N N . GLU A 1 192 ? 24.722 9.536 -0.975 1.00 50.94 192 GLU A N 1
ATOM 1520 C CA . GLU A 1 192 ? 26.160 9.677 -1.323 1.00 50.94 192 GLU A CA 1
ATOM 1521 C C . GLU A 1 192 ? 26.427 9.207 -2.772 1.00 50.94 192 GLU A C 1
ATOM 1523 O O . GLU A 1 192 ? 25.619 8.498 -3.366 1.00 50.94 192 GLU A O 1
ATOM 1528 N N . GLY A 1 193 ? 27.563 9.616 -3.354 1.00 55.06 193 GLY A N 1
ATOM 1529 C CA . GLY A 1 193 ? 27.913 9.469 -4.777 1.00 55.06 193 GLY A CA 1
ATOM 1530 C C . GLY A 1 193 ? 27.823 8.058 -5.393 1.00 55.06 193 GLY A C 1
ATOM 1531 O O . GLY A 1 193 ? 27.866 7.033 -4.723 1.00 55.06 193 GLY A O 1
ATOM 1532 N N . ARG A 1 194 ? 27.706 8.017 -6.731 1.00 53.88 194 ARG A N 1
ATOM 1533 C CA . ARG A 1 194 ? 27.452 6.799 -7.531 1.00 53.88 194 ARG A CA 1
ATOM 1534 C C . ARG A 1 194 ? 28.470 5.657 -7.297 1.00 53.88 194 ARG A C 1
ATOM 1536 O O . ARG A 1 194 ? 29.673 5.933 -7.327 1.00 53.88 194 ARG A O 1
ATOM 1543 N N . PRO A 1 195 ? 28.013 4.384 -7.208 1.00 54.19 195 PRO A N 1
ATOM 1544 C CA . PRO A 1 195 ? 28.858 3.187 -7.292 1.00 54.19 195 PRO A CA 1
ATOM 1545 C C . PRO A 1 195 ? 29.789 3.206 -8.514 1.00 54.19 195 PRO A C 1
ATOM 1547 O O . PRO A 1 195 ? 29.439 3.761 -9.556 1.00 54.19 195 PRO A O 1
ATOM 1550 N N . ALA A 1 196 ? 30.968 2.581 -8.416 1.00 50.19 196 ALA A N 1
ATOM 1551 C CA . ALA A 1 196 ? 32.027 2.670 -9.431 1.00 50.19 196 ALA A CA 1
ATOM 1552 C C . ALA A 1 196 ? 31.592 2.236 -10.847 1.00 50.19 196 ALA A C 1
ATOM 1554 O O . ALA A 1 196 ? 31.956 2.891 -11.817 1.00 50.19 196 ALA A O 1
ATOM 1555 N N . TRP A 1 197 ? 30.747 1.207 -10.973 1.00 57.34 197 TRP A N 1
ATOM 1556 C CA . TRP A 1 197 ? 30.201 0.743 -12.260 1.00 57.34 197 TRP A CA 1
ATOM 1557 C C . TRP A 1 197 ? 29.094 1.651 -12.829 1.00 57.34 197 TRP A C 1
ATOM 1559 O O . TRP A 1 197 ? 28.744 1.560 -14.002 1.00 57.34 197 TRP A O 1
ATOM 1569 N N . GLN A 1 198 ? 28.536 2.532 -11.996 1.00 57.56 198 GLN A N 1
ATOM 1570 C CA . GLN A 1 198 ? 27.490 3.496 -12.344 1.00 57.56 198 GLN A CA 1
ATOM 1571 C C . GLN A 1 198 ? 28.081 4.875 -12.697 1.00 57.56 198 GLN A C 1
ATOM 1573 O O . GLN A 1 198 ? 27.359 5.777 -13.136 1.00 57.56 198 GLN A O 1
ATOM 1578 N N . LYS A 1 199 ? 29.400 5.052 -12.529 1.00 55.19 199 LYS A N 1
ATOM 1579 C CA . LYS A 1 199 ? 30.152 6.176 -13.087 1.00 55.19 199 LYS A CA 1
ATOM 1580 C C . LYS A 1 199 ? 30.334 5.911 -14.584 1.00 55.19 199 LYS A C 1
ATOM 1582 O O . LYS A 1 199 ? 31.146 5.085 -14.984 1.00 55.19 199 LYS A O 1
ATOM 1587 N N . HIS A 1 200 ? 29.561 6.597 -15.424 1.00 49.12 200 HIS A N 1
ATOM 1588 C CA . HIS A 1 200 ? 29.881 6.674 -16.848 1.00 49.12 200 HIS A CA 1
ATOM 1589 C C . HIS A 1 200 ? 31.213 7.415 -16.990 1.00 49.12 200 HIS A C 1
ATOM 1591 O O . HIS A 1 200 ? 31.257 8.634 -16.848 1.00 49.12 200 HIS A O 1
ATOM 1597 N N . TYR A 1 201 ? 32.291 6.686 -17.259 1.00 45.47 201 TYR A N 1
ATOM 1598 C CA . TYR A 1 201 ? 33.500 7.291 -17.798 1.00 45.47 201 TYR A CA 1
ATOM 1599 C C . TYR A 1 201 ? 33.234 7.548 -19.283 1.00 45.47 201 TYR A C 1
ATOM 1601 O O . TYR A 1 201 ? 32.901 6.594 -19.998 1.00 45.47 201 TYR A O 1
ATOM 1609 N N . PRO A 1 202 ? 33.290 8.803 -19.762 1.00 36.66 202 PRO A N 1
ATOM 1610 C CA . PRO A 1 202 ? 33.179 9.061 -21.187 1.00 36.66 202 PRO A CA 1
ATOM 1611 C C . PRO A 1 202 ? 34.274 8.262 -21.896 1.00 36.66 202 PRO A C 1
ATOM 1613 O O . PRO A 1 202 ? 35.461 8.421 -21.612 1.00 36.66 202 PRO A O 1
ATOM 1616 N N . LYS A 1 203 ? 33.872 7.363 -22.798 1.00 46.94 203 LYS A N 1
ATOM 1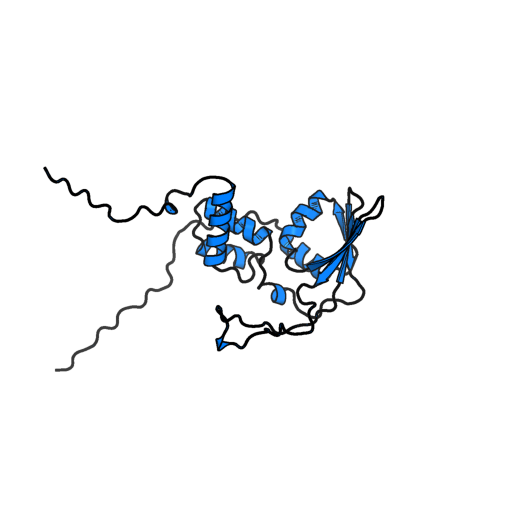617 C CA . LYS A 1 203 ? 34.809 6.783 -23.754 1.00 46.94 203 LYS A CA 1
ATOM 1618 C C . LYS A 1 203 ? 35.217 7.924 -24.684 1.00 46.94 203 LYS A C 1
ATOM 1620 O O . LYS A 1 203 ? 34.363 8.469 -25.374 1.00 46.94 203 LYS A O 1
ATOM 1625 N N . ASN A 1 204 ? 36.509 8.239 -24.667 1.00 45.81 204 ASN A N 1
ATOM 1626 C CA . ASN A 1 204 ? 37.222 9.167 -25.547 1.00 45.81 204 ASN A CA 1
ATOM 1627 C C . ASN A 1 204 ? 37.178 10.646 -25.132 1.00 45.81 204 ASN A C 1
ATOM 1629 O O . ASN A 1 204 ? 36.420 11.444 -25.672 1.00 45.81 204 ASN A O 1
ATOM 1633 N N . VAL A 1 205 ? 38.119 11.033 -24.269 1.00 44.59 205 VAL A N 1
ATOM 1634 C CA . VAL A 1 205 ? 38.848 12.288 -24.485 1.00 44.59 205 VAL A CA 1
ATOM 1635 C C . VAL A 1 205 ? 40.226 11.863 -24.975 1.00 44.59 205 VAL A C 1
ATOM 1637 O O . VAL A 1 205 ? 41.079 11.460 -24.188 1.00 44.59 205 VAL A O 1
ATOM 1640 N N . GLY A 1 206 ? 40.384 11.804 -26.298 1.00 37.81 206 GLY A N 1
ATOM 1641 C CA . GLY A 1 206 ? 41.681 11.560 -26.912 1.00 37.81 206 GLY A CA 1
ATOM 1642 C C . GLY A 1 206 ? 42.633 12.672 -26.492 1.00 37.81 206 GLY 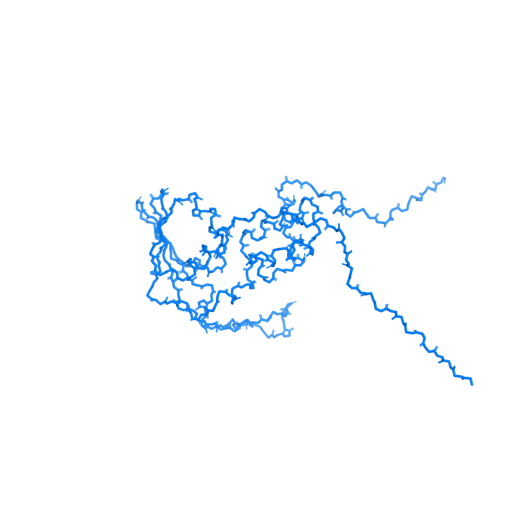A C 1
ATOM 1643 O O . GLY A 1 206 ? 42.385 13.840 -26.780 1.00 37.81 206 GLY A O 1
ATOM 1644 N N . PHE A 1 207 ? 43.696 12.305 -25.783 1.00 37.38 207 PHE A N 1
ATOM 1645 C CA . PHE A 1 207 ? 44.860 13.155 -25.582 1.00 37.38 207 PHE A CA 1
ATOM 1646 C C . PHE A 1 207 ? 45.497 13.385 -26.960 1.00 37.38 207 PHE A C 1
ATOM 1648 O O . PHE A 1 207 ? 46.236 12.538 -27.455 1.00 37.38 207 PHE A O 1
ATOM 1655 N N . PHE A 1 208 ? 45.185 14.508 -27.604 1.00 35.03 208 PHE A N 1
ATOM 1656 C CA . PHE A 1 208 ? 46.054 15.054 -28.639 1.00 35.03 208 PHE A CA 1
ATOM 1657 C C . PHE A 1 208 ? 47.156 15.830 -27.918 1.00 35.03 208 PHE A C 1
ATOM 1659 O O . PHE A 1 208 ? 46.963 16.969 -27.500 1.00 35.03 208 PHE A O 1
ATOM 1666 N N . LEU A 1 209 ? 48.297 15.171 -27.718 1.00 38.16 209 LEU A N 1
ATOM 1667 C CA . LEU A 1 209 ? 49.563 15.862 -27.514 1.00 38.16 209 LEU A CA 1
ATOM 1668 C C . LEU A 1 209 ? 49.964 16.431 -28.876 1.00 38.16 209 LEU A C 1
ATOM 1670 O O . LEU A 1 209 ? 50.201 15.669 -29.811 1.00 38.16 209 LEU A O 1
ATOM 1674 N N . ILE A 1 210 ? 50.008 17.753 -28.989 1.00 41.44 210 ILE A N 1
ATOM 1675 C CA . ILE A 1 210 ? 50.703 18.431 -30.081 1.00 41.44 210 ILE A CA 1
ATOM 1676 C C . ILE A 1 210 ? 51.856 19.173 -29.414 1.00 41.44 210 ILE A C 1
ATOM 1678 O O . ILE A 1 210 ? 51.627 19.946 -28.480 1.00 41.44 210 ILE A O 1
ATOM 1682 N N . GLY A 1 211 ? 53.071 18.802 -29.818 1.00 40.72 211 GLY A N 1
ATOM 1683 C CA . GLY A 1 211 ? 54.310 19.489 -29.464 1.00 40.72 211 GLY A CA 1
ATOM 1684 C C . GLY A 1 211 ? 54.549 20.737 -30.296 1.00 40.72 211 GLY A C 1
ATOM 1685 O O . GLY A 1 211 ? 53.707 21.048 -31.168 1.00 40.72 211 GLY A O 1
#

Sequence (211 aa):
MASSAENSPSPGPESSNEPTPQLNIPPDILRLRAEIFALESPITVSVTEFNNAWKYLDNIYVRNQARYGQKKTTTYYWCRLWRTKAYEPSVSDEQRKRKRTVREPIGCPCRIRIVSDGYYMTITRGKEPHNHDISALDYKLTTAARELAAQAVAKGSRPSLVARELKNSGIGGQITSKDAWNAGNVWVSRKEGRPAWQKHYPKNVGFFLIG

pLDDT: mean 81.59, std 18.22, range [35.03, 97.31]

Organism: Aspergillus oryzae (strain 3.042) (NCBI:txid1160506)